Protein AF-T1A4N4-F1 (afdb_monomer_lite)

pLDDT: mean 88.76, std 11.21, range [53.0, 98.44]

Sequence (193 aa):
MYLGRSVDGDATSGAQRSTLVLGPSRSGKTSSLIVPNLLMTTRSCVVTSTKDDVVSLMARSRRDGATLLYDPSGTVPTPPGVHRIGYSPVHQARTWDGAVLATRSLLDVARRARVERGDDHWSERAGALVAPLLHAAALADESLGALATRVDARRGDDALAALTERYGAAHPSSALLSGVLATEERERSGIWS

InterPro domains:
  IPR003688 Type IV secretion system protein TraG/VirD4 [PF02534] (12-98)
  IPR027417 P-loop containing nucleoside triphosphate hydrolase [SSF52540] (16-168)

Structure (mmCIF, N/CA/C/O backbone):
data_AF-T1A4N4-F1
#
_entry.id   AF-T1A4N4-F1
#
loop_
_atom_site.group_PDB
_atom_site.id
_atom_site.type_symbol
_atom_site.label_atom_id
_atom_site.label_alt_id
_atom_site.label_comp_id
_atom_site.label_asym_id
_atom_site.label_entity_id
_atom_site.label_seq_id
_atom_site.pdbx_PDB_ins_code
_atom_site.Cartn_x
_atom_site.Cartn_y
_atom_site.Cartn_z
_atom_site.occupancy
_atom_site.B_iso_or_equiv
_atom_site.auth_seq_id
_atom_site.auth_comp_id
_atom_site.auth_asym_id
_atom_site.auth_atom_id
_atom_site.pdbx_PDB_model_num
ATOM 1 N N . MET A 1 1 ? 9.028 -13.842 -22.855 1.00 89.94 1 MET A N 1
ATOM 2 C CA . MET A 1 1 ? 10.128 -12.859 -22.701 1.00 89.94 1 MET A CA 1
ATOM 3 C C . MET A 1 1 ? 11.183 -13.142 -23.760 1.00 89.94 1 MET A C 1
ATOM 5 O O . MET A 1 1 ? 11.470 -14.312 -23.968 1.00 89.94 1 MET A O 1
ATOM 9 N N . TYR A 1 2 ? 11.717 -12.137 -24.454 1.00 93.38 2 TYR A N 1
ATOM 10 C CA . TYR A 1 2 ? 12.840 -12.304 -25.385 1.00 93.38 2 TYR A CA 1
ATOM 11 C C . TYR A 1 2 ? 14.143 -12.531 -24.610 1.00 93.38 2 TYR A C 1
ATOM 13 O O . TYR A 1 2 ? 14.407 -11.826 -23.635 1.00 93.38 2 TYR A O 1
ATOM 21 N N . LEU A 1 3 ? 14.928 -13.524 -25.026 1.00 93.69 3 LEU A N 1
ATOM 22 C CA . LEU A 1 3 ? 16.138 -13.981 -24.333 1.00 93.69 3 LEU A CA 1
ATOM 23 C C . LEU A 1 3 ? 17.426 -13.669 -25.104 1.00 93.69 3 LEU A C 1
ATOM 25 O O . LEU A 1 3 ? 18.510 -13.789 -24.540 1.00 93.69 3 LEU A O 1
ATOM 29 N N . GLY A 1 4 ? 17.317 -13.268 -26.369 1.00 92.88 4 GLY A N 1
ATOM 30 C CA . GLY A 1 4 ? 18.454 -13.057 -27.259 1.00 92.88 4 GLY A CA 1
ATOM 31 C C . GLY A 1 4 ? 18.267 -13.777 -28.589 1.00 92.88 4 GLY A C 1
ATOM 32 O O . GLY A 1 4 ? 17.213 -14.354 -28.852 1.00 92.88 4 GLY A O 1
ATOM 33 N N . ARG A 1 5 ? 19.311 -13.753 -29.416 1.00 92.69 5 ARG A N 1
ATOM 34 C CA . ARG A 1 5 ? 19.345 -14.419 -30.719 1.00 92.69 5 ARG A CA 1
ATOM 35 C C . ARG A 1 5 ? 20.275 -15.627 -30.655 1.00 92.69 5 ARG A C 1
ATOM 37 O O . ARG A 1 5 ? 21.400 -15.505 -30.173 1.00 92.69 5 ARG A O 1
ATOM 44 N N . SER A 1 6 ? 19.798 -16.776 -31.113 1.00 90.00 6 SER A N 1
ATOM 45 C CA . SER A 1 6 ? 20.575 -17.995 -31.324 1.00 90.00 6 SER A CA 1
ATOM 46 C C . SER A 1 6 ? 20.904 -18.173 -32.812 1.00 90.00 6 SER A C 1
ATOM 48 O O . SER A 1 6 ? 20.512 -17.365 -33.658 1.00 90.00 6 SER A O 1
ATOM 50 N N . VAL A 1 7 ? 21.623 -19.251 -33.133 1.00 91.62 7 VAL A N 1
ATOM 51 C CA . VAL A 1 7 ? 21.897 -19.667 -34.519 1.00 91.62 7 VAL A CA 1
ATOM 52 C C . VAL A 1 7 ? 20.620 -19.964 -35.315 1.00 91.62 7 VAL A C 1
ATOM 54 O O . VAL A 1 7 ? 20.601 -19.752 -36.523 1.00 91.62 7 VAL A O 1
ATOM 57 N N . ASP A 1 8 ? 19.543 -20.358 -34.630 1.00 91.56 8 ASP A N 1
ATOM 58 C CA . ASP A 1 8 ? 18.253 -20.723 -35.229 1.00 91.56 8 ASP A CA 1
ATOM 59 C C . ASP A 1 8 ? 17.248 -19.556 -35.251 1.00 91.56 8 ASP A C 1
ATOM 61 O O . ASP A 1 8 ? 16.105 -19.720 -35.677 1.00 91.56 8 ASP A O 1
ATOM 65 N N . GLY A 1 9 ? 17.653 -18.365 -34.791 1.00 93.44 9 GLY A N 1
ATOM 66 C CA . GLY A 1 9 ? 16.816 -17.166 -34.757 1.00 93.44 9 GLY A CA 1
ATOM 67 C C . GLY A 1 9 ? 16.575 -16.622 -33.351 1.00 93.44 9 GLY A C 1
ATOM 68 O O . GLY A 1 9 ? 17.387 -16.786 -32.446 1.00 93.44 9 GLY A O 1
ATOM 69 N N . ASP A 1 10 ? 15.476 -15.897 -33.167 1.00 94.06 10 ASP A N 1
ATOM 70 C CA . ASP A 1 10 ? 15.173 -15.240 -31.896 1.00 94.06 10 ASP A CA 1
ATOM 71 C C . ASP A 1 10 ? 14.676 -16.252 -30.849 1.00 94.06 10 ASP A C 1
ATOM 73 O O . ASP A 1 10 ? 13.740 -17.018 -31.080 1.00 94.06 10 ASP A O 1
ATOM 77 N N . ALA A 1 11 ? 15.276 -16.228 -29.659 1.00 93.31 11 ALA A N 1
ATOM 78 C CA . ALA A 1 11 ? 14.909 -17.088 -28.542 1.00 93.31 11 ALA A CA 1
ATOM 79 C C . ALA A 1 11 ? 13.952 -16.363 -27.587 1.00 93.31 11 ALA A C 1
ATOM 81 O O . ALA A 1 11 ? 14.205 -15.236 -27.149 1.00 93.31 11 ALA A O 1
ATOM 82 N N . THR A 1 12 ? 12.859 -17.027 -27.201 1.00 93.62 12 THR A N 1
ATOM 83 C CA . THR A 1 12 ? 11.908 -16.494 -26.215 1.00 93.62 12 THR A CA 1
ATOM 84 C C . THR A 1 12 ? 11.488 -17.553 -25.199 1.00 93.62 12 THR A C 1
ATOM 86 O O . THR A 1 12 ? 11.427 -18.739 -25.508 1.00 93.62 12 THR A O 1
ATOM 89 N N . SER A 1 13 ? 11.153 -17.131 -23.979 1.00 93.12 13 SER A N 1
ATOM 90 C CA . SER A 1 13 ? 10.638 -18.028 -22.936 1.00 93.12 13 SER A CA 1
ATOM 91 C C . SER A 1 13 ? 9.181 -18.461 -23.135 1.00 93.12 13 SER A C 1
ATOM 93 O O . SER A 1 13 ? 8.718 -19.343 -22.421 1.00 93.12 13 SER A O 1
ATOM 95 N N . GLY A 1 14 ? 8.447 -17.876 -24.087 1.00 89.62 14 GLY A N 1
ATOM 96 C CA . GLY A 1 14 ? 7.011 -18.119 -24.267 1.00 89.62 14 GLY A CA 1
ATOM 97 C C . GLY A 1 14 ? 6.106 -17.375 -23.271 1.00 89.62 14 GLY A C 1
ATOM 98 O O . GLY A 1 14 ? 6.570 -16.649 -22.386 1.00 89.62 14 GLY A O 1
ATOM 99 N N . ALA A 1 15 ? 4.791 -17.505 -23.464 1.00 88.06 15 ALA A N 1
ATOM 100 C CA . ALA A 1 15 ? 3.772 -16.923 -22.589 1.00 88.06 15 ALA A CA 1
ATOM 101 C C . ALA A 1 15 ? 3.592 -17.760 -21.311 1.00 88.06 15 ALA A C 1
ATOM 103 O O . ALA A 1 15 ? 3.789 -18.971 -21.333 1.00 88.06 15 ALA A O 1
ATOM 104 N N . GLN A 1 16 ? 3.208 -17.109 -20.205 1.00 90.56 16 GLN A N 1
ATOM 105 C CA . GLN A 1 16 ? 2.933 -17.759 -18.911 1.00 90.56 16 GLN A CA 1
ATOM 106 C C . GLN A 1 16 ? 4.101 -18.604 -18.360 1.00 90.56 16 GLN A C 1
ATOM 108 O O . GLN A 1 16 ? 3.894 -19.520 -17.569 1.00 90.56 16 GLN A O 1
ATOM 113 N N . ARG A 1 17 ? 5.341 -18.282 -18.752 1.00 93.38 17 ARG A N 1
ATOM 114 C CA . ARG A 1 17 ? 6.558 -18.897 -18.215 1.00 93.38 17 ARG A CA 1
ATOM 115 C C . ARG A 1 17 ? 7.420 -17.873 -17.492 1.00 93.38 17 ARG A C 1
ATOM 117 O O . ARG A 1 17 ? 7.600 -16.751 -17.965 1.00 93.38 17 ARG A O 1
ATOM 124 N N . SER A 1 18 ? 7.992 -18.298 -16.370 1.00 92.94 18 SER A N 1
ATOM 125 C CA . SER A 1 18 ? 8.970 -17.520 -15.610 1.00 92.94 18 SER A CA 1
ATOM 126 C C . SER A 1 18 ? 10.369 -17.675 -16.205 1.00 92.94 18 SER A C 1
ATOM 128 O O . SER A 1 18 ? 10.704 -18.698 -16.800 1.00 92.94 18 SER A O 1
ATOM 130 N N . THR A 1 19 ? 11.206 -16.652 -16.057 1.00 93.75 19 THR A N 1
ATOM 131 C CA . THR A 1 19 ? 12.595 -16.662 -16.532 1.00 93.75 19 THR A CA 1
ATOM 132 C C . THR A 1 19 ? 13.506 -16.163 -15.419 1.00 93.75 19 THR A C 1
ATOM 134 O O . THR A 1 19 ? 13.328 -15.050 -14.931 1.00 93.75 19 THR A O 1
ATOM 137 N N . LEU A 1 20 ? 14.482 -16.985 -15.028 1.00 94.62 20 LEU A N 1
ATOM 138 C CA . LEU A 1 20 ? 15.537 -16.620 -14.085 1.00 94.62 20 LEU A CA 1
ATOM 139 C C . LEU A 1 20 ? 16.810 -16.298 -14.868 1.00 94.62 20 LEU A C 1
ATOM 141 O O . LEU A 1 20 ? 17.299 -17.140 -15.617 1.00 94.62 20 LEU A O 1
ATOM 145 N N . VAL A 1 21 ? 17.358 -15.096 -14.676 1.00 92.38 21 VAL A N 1
ATOM 146 C CA . VAL A 1 21 ? 18.627 -14.688 -15.293 1.00 92.38 21 VAL A CA 1
ATOM 147 C C . VAL A 1 21 ? 19.656 -14.380 -14.220 1.00 92.38 21 VAL A C 1
ATOM 149 O O . VAL A 1 21 ? 19.481 -13.474 -13.405 1.00 92.38 21 VAL A O 1
ATOM 152 N N . LEU A 1 22 ? 20.750 -15.138 -14.249 1.00 93.19 22 LEU A N 1
ATOM 153 C CA . LEU A 1 22 ? 21.855 -15.034 -13.308 1.00 93.19 22 LEU A CA 1
ATOM 154 C C . LEU A 1 22 ? 23.035 -14.326 -13.970 1.00 93.19 22 LEU A C 1
ATOM 156 O O . LEU A 1 22 ? 23.420 -14.632 -15.093 1.00 93.19 22 LEU A O 1
ATOM 160 N N . GLY A 1 23 ? 23.620 -13.371 -13.259 1.00 90.38 23 GLY A N 1
ATOM 161 C CA . GLY A 1 23 ? 24.833 -12.691 -13.693 1.00 90.38 23 GLY A CA 1
ATOM 162 C C . GLY A 1 23 ? 25.332 -11.740 -12.611 1.00 90.38 23 GLY A C 1
ATOM 163 O O . GLY A 1 23 ? 24.507 -11.185 -11.875 1.00 90.38 23 GLY A O 1
ATOM 164 N N . PRO A 1 24 ? 26.648 -11.496 -12.506 1.00 91.00 24 PRO A N 1
ATOM 165 C CA . PRO A 1 24 ? 27.216 -10.631 -11.472 1.00 91.00 24 PRO A CA 1
ATOM 166 C C . PRO A 1 24 ? 26.757 -9.174 -11.625 1.00 91.00 24 PRO A C 1
ATOM 168 O O . PRO A 1 24 ? 26.092 -8.797 -12.601 1.00 91.00 24 PRO A O 1
ATOM 171 N N . SER A 1 25 ? 27.079 -8.315 -10.659 1.00 86.69 25 SER A N 1
ATOM 172 C CA . SER A 1 25 ? 26.858 -6.874 -10.817 1.00 86.69 25 SER A CA 1
ATOM 173 C C . SER A 1 25 ? 27.586 -6.362 -12.074 1.00 86.69 25 SER A C 1
ATOM 175 O O . SER A 1 25 ? 28.645 -6.860 -12.441 1.00 86.69 25 SER A O 1
ATOM 177 N N . ARG A 1 26 ? 26.977 -5.404 -12.788 1.00 84.50 26 ARG A N 1
ATOM 178 C CA . ARG A 1 26 ? 27.514 -4.804 -14.032 1.00 84.50 26 ARG A CA 1
ATOM 179 C C . ARG A 1 26 ? 27.709 -5.759 -15.231 1.00 84.50 26 ARG A C 1
ATOM 181 O O . ARG A 1 26 ? 28.239 -5.332 -16.243 1.00 84.50 26 ARG A O 1
ATOM 188 N N . SER A 1 27 ? 27.183 -6.985 -15.189 1.00 90.75 27 SER A N 1
ATOM 189 C CA . SER A 1 27 ? 27.154 -7.932 -16.333 1.00 90.75 27 SER A CA 1
ATOM 190 C C . SER A 1 27 ? 26.222 -7.544 -17.492 1.00 90.75 27 SER A C 1
ATOM 192 O O . SER A 1 27 ? 26.035 -8.321 -18.421 1.00 90.75 27 SER A O 1
ATOM 194 N N . GLY A 1 28 ? 25.579 -6.378 -17.429 1.00 89.94 28 GLY A N 1
ATOM 195 C CA . GLY A 1 28 ? 24.681 -5.918 -18.488 1.00 89.94 28 GLY A CA 1
ATOM 196 C C . GLY A 1 28 ? 23.248 -6.454 -18.434 1.00 89.94 28 GLY A C 1
ATOM 197 O O . GLY A 1 28 ? 22.482 -6.096 -19.311 1.00 89.94 28 GLY A O 1
ATOM 198 N N . LYS A 1 29 ? 22.824 -7.220 -17.411 1.00 92.25 29 LYS A N 1
ATOM 199 C CA . LYS A 1 29 ? 21.434 -7.745 -17.304 1.00 92.25 29 LYS A CA 1
ATOM 200 C C . LYS A 1 29 ? 20.346 -6.700 -17.606 1.00 92.25 29 LYS A C 1
ATOM 202 O O . LYS A 1 29 ? 19.372 -7.000 -18.293 1.00 92.25 29 LYS A O 1
ATOM 207 N N . THR A 1 30 ? 20.508 -5.472 -17.108 1.00 91.56 30 THR A N 1
ATOM 208 C CA . THR A 1 30 ? 19.556 -4.387 -17.375 1.00 91.56 30 THR A CA 1
ATOM 209 C C . THR A 1 30 ? 19.520 -4.018 -18.860 1.00 91.56 30 THR A C 1
ATOM 211 O O . THR A 1 30 ? 18.446 -3.977 -19.453 1.00 91.56 30 THR A O 1
ATOM 214 N N . SER A 1 31 ? 20.680 -3.774 -19.474 1.00 90.69 31 SER A N 1
ATOM 215 C CA . SER A 1 31 ? 20.785 -3.301 -20.858 1.00 90.69 31 SER A CA 1
ATOM 216 C C . SER A 1 31 ? 20.564 -4.397 -21.901 1.00 90.69 31 SER A C 1
ATOM 218 O O . SER A 1 31 ? 20.039 -4.101 -22.968 1.00 90.69 31 SER A O 1
ATOM 220 N N . SER A 1 32 ? 20.935 -5.647 -21.615 1.00 89.94 32 SER A N 1
ATOM 221 C CA . SER A 1 32 ? 20.827 -6.765 -22.558 1.00 89.94 32 SER A CA 1
ATOM 222 C C . SER A 1 32 ? 19.484 -7.485 -22.506 1.00 89.94 32 SER A C 1
ATOM 224 O O . SER A 1 32 ? 19.094 -8.103 -23.494 1.00 89.94 32 SER A O 1
ATOM 226 N N . LEU A 1 33 ? 18.764 -7.406 -21.382 1.00 92.81 33 LEU A N 1
ATOM 227 C CA . LEU A 1 33 ? 17.544 -8.182 -21.182 1.00 92.81 33 LEU A CA 1
ATOM 228 C C . LEU A 1 33 ? 16.346 -7.326 -20.768 1.00 92.81 33 LEU A C 1
ATOM 230 O O . LEU A 1 33 ? 15.312 -7.379 -21.432 1.00 92.81 33 LEU A O 1
ATOM 234 N N . ILE A 1 34 ? 16.461 -6.532 -19.699 1.00 93.62 34 ILE A N 1
ATOM 235 C CA . ILE A 1 34 ? 15.318 -5.776 -19.161 1.00 93.62 34 ILE A CA 1
ATOM 236 C C . ILE A 1 34 ? 14.871 -4.687 -20.139 1.00 93.62 34 ILE A C 1
ATOM 238 O O . ILE A 1 34 ? 13.722 -4.687 -20.571 1.00 93.62 34 ILE A O 1
ATOM 242 N N . VAL A 1 35 ? 15.779 -3.792 -20.533 1.00 92.62 35 VAL A N 1
ATOM 243 C CA . VAL A 1 35 ? 15.461 -2.645 -21.397 1.00 92.62 35 VAL A CA 1
ATOM 244 C C . VAL A 1 35 ? 14.933 -3.084 -22.768 1.00 92.62 35 VAL A C 1
ATOM 246 O O . VAL A 1 35 ? 13.878 -2.583 -23.151 1.00 92.62 35 VAL A O 1
ATOM 249 N N . PRO A 1 36 ? 15.544 -4.049 -23.488 1.00 92.44 36 PRO A N 1
ATOM 250 C CA . PRO A 1 36 ? 14.996 -4.514 -24.762 1.00 92.44 36 PRO A CA 1
ATOM 251 C C . PRO A 1 36 ? 13.582 -5.087 -24.626 1.00 92.44 36 PRO A C 1
ATOM 253 O O . PRO A 1 36 ? 12.699 -4.737 -25.405 1.00 92.44 36 PRO A O 1
ATOM 256 N N . ASN A 1 37 ? 13.327 -5.919 -23.607 1.00 93.81 37 ASN A N 1
ATOM 257 C CA . ASN A 1 37 ? 11.989 -6.471 -23.376 1.00 93.81 37 ASN A CA 1
ATOM 258 C C . ASN A 1 37 ? 10.966 -5.382 -23.041 1.00 93.81 37 ASN A C 1
ATOM 260 O O . ASN A 1 37 ? 9.831 -5.452 -23.513 1.00 93.81 37 ASN A O 1
ATOM 264 N N . LEU A 1 38 ? 11.364 -4.368 -22.267 1.00 92.94 38 LEU A N 1
ATOM 265 C CA . LEU A 1 38 ? 10.509 -3.218 -22.011 1.00 92.94 38 LEU A CA 1
ATOM 266 C C . LEU A 1 38 ? 10.203 -2.486 -23.311 1.00 92.94 38 LEU A C 1
ATOM 268 O O . LEU A 1 38 ? 9.033 -2.289 -23.592 1.00 92.94 38 LEU A O 1
ATOM 272 N N . LEU A 1 39 ? 11.194 -2.145 -24.134 1.00 91.19 39 LEU A N 1
ATOM 273 C CA . LEU A 1 39 ? 10.984 -1.414 -25.391 1.00 91.19 39 LEU A CA 1
ATOM 274 C C . LEU A 1 39 ? 10.099 -2.163 -26.401 1.00 91.19 39 LEU A C 1
ATOM 276 O O . LEU A 1 39 ? 9.351 -1.522 -27.136 1.00 91.19 39 LEU A O 1
ATOM 280 N N . MET A 1 40 ? 10.148 -3.497 -26.419 1.00 90.69 40 MET A N 1
ATOM 281 C CA . MET A 1 40 ? 9.355 -4.321 -27.341 1.00 90.69 40 MET A CA 1
ATOM 282 C C . MET A 1 40 ? 7.939 -4.636 -26.843 1.00 90.69 40 MET A C 1
ATOM 284 O O . MET A 1 40 ? 7.071 -4.960 -27.650 1.00 90.69 40 MET A O 1
ATOM 288 N N . THR A 1 41 ? 7.678 -4.588 -25.531 1.00 89.25 41 THR A N 1
ATOM 289 C CA . THR A 1 41 ? 6.359 -4.968 -25.001 1.00 89.25 41 THR A CA 1
ATOM 290 C C . THR A 1 41 ? 5.282 -3.944 -25.356 1.00 89.25 41 THR A C 1
ATOM 292 O O . THR A 1 41 ? 5.490 -2.743 -25.226 1.00 89.25 41 THR A O 1
ATOM 295 N N . THR A 1 42 ? 4.094 -4.410 -25.731 1.00 87.38 42 THR A N 1
ATOM 296 C CA . THR A 1 42 ? 2.887 -3.577 -25.889 1.00 87.38 42 THR A CA 1
ATOM 297 C C . THR A 1 42 ? 1.961 -3.649 -24.670 1.00 87.38 42 THR A C 1
ATOM 299 O O . THR A 1 42 ? 0.861 -3.105 -24.685 1.00 87.38 42 THR A O 1
ATOM 302 N N . ARG A 1 43 ? 2.384 -4.344 -23.607 1.00 88.50 43 ARG A N 1
ATOM 303 C CA . ARG A 1 43 ? 1.624 -4.536 -22.363 1.00 88.50 43 ARG A CA 1
ATOM 304 C C . ARG A 1 43 ? 2.217 -3.708 -21.230 1.00 88.50 43 ARG A C 1
ATOM 306 O O . ARG A 1 43 ? 3.420 -3.462 -21.212 1.00 88.50 43 ARG A O 1
ATOM 313 N N . SER A 1 44 ? 1.393 -3.357 -20.245 1.00 91.69 44 SER A N 1
ATOM 314 C CA . SER A 1 44 ? 1.861 -2.746 -18.999 1.00 91.69 44 SER A CA 1
ATOM 315 C C . SER A 1 44 ? 2.851 -3.664 -18.278 1.00 91.69 44 SER A C 1
ATOM 317 O O . SER A 1 44 ? 2.642 -4.876 -18.187 1.00 91.69 44 SER A O 1
ATOM 319 N N . CYS A 1 45 ? 3.924 -3.080 -17.747 1.00 92.88 45 CYS A N 1
ATOM 320 C CA . CYS A 1 45 ? 4.958 -3.797 -17.010 1.00 92.88 45 CYS A CA 1
ATOM 321 C C . CYS A 1 45 ? 5.215 -3.123 -15.663 1.00 92.88 45 CYS A C 1
ATOM 323 O O . CYS A 1 45 ? 5.263 -1.899 -15.578 1.00 92.88 45 CYS A O 1
ATOM 325 N N . VAL A 1 46 ? 5.439 -3.938 -14.633 1.00 94.94 46 VAL A N 1
ATOM 326 C CA . VAL A 1 46 ? 5.954 -3.494 -13.334 1.00 94.94 46 VAL A CA 1
ATOM 327 C C . VAL A 1 46 ? 7.402 -3.946 -13.241 1.00 94.94 46 VAL A C 1
ATOM 329 O O . VAL A 1 46 ? 7.704 -5.115 -13.480 1.00 94.94 46 VAL A O 1
ATOM 332 N N . VAL A 1 47 ? 8.299 -3.017 -12.916 1.00 94.69 47 VAL A N 1
ATOM 333 C CA . VAL A 1 47 ? 9.728 -3.298 -12.764 1.00 94.69 47 VAL A CA 1
ATOM 334 C C . VAL A 1 47 ? 10.168 -2.863 -11.379 1.00 94.69 47 VAL A C 1
ATOM 336 O O . VAL A 1 47 ? 10.029 -1.700 -11.016 1.00 94.69 47 VAL A O 1
ATOM 339 N N . THR A 1 48 ? 10.731 -3.797 -10.621 1.00 93.75 48 THR A N 1
ATOM 340 C CA . THR A 1 48 ? 11.394 -3.516 -9.347 1.00 93.75 48 THR A CA 1
ATOM 341 C C . THR A 1 48 ? 12.893 -3.400 -9.592 1.00 93.75 48 THR A C 1
ATOM 343 O O . THR A 1 48 ? 13.511 -4.344 -10.087 1.00 93.75 48 THR A O 1
ATOM 346 N N . SER A 1 49 ? 13.486 -2.261 -9.249 1.00 91.75 49 SER A N 1
ATOM 347 C CA . SER A 1 49 ? 14.926 -2.027 -9.361 1.00 91.75 49 SER A CA 1
ATOM 348 C C . SER A 1 49 ? 15.432 -1.336 -8.102 1.00 91.75 49 SER A C 1
ATOM 350 O O . SER A 1 49 ? 14.739 -0.500 -7.533 1.00 91.75 49 SER A O 1
ATOM 352 N N . THR A 1 50 ? 16.651 -1.668 -7.683 1.00 87.12 50 THR A N 1
ATOM 353 C CA . THR A 1 50 ? 17.375 -0.948 -6.621 1.00 87.12 50 THR A CA 1
ATOM 354 C C . THR A 1 50 ? 18.188 0.232 -7.163 1.00 87.12 50 THR A C 1
ATOM 356 O O . THR A 1 50 ? 18.927 0.869 -6.418 1.00 87.12 50 THR A O 1
ATOM 359 N N . LYS A 1 51 ? 18.093 0.499 -8.471 1.00 88.50 51 LYS A N 1
ATOM 360 C CA . LYS A 1 51 ? 18.771 1.585 -9.187 1.00 88.50 51 LYS A CA 1
ATOM 361 C C . LYS A 1 51 ? 17.775 2.361 -10.040 1.00 88.50 51 LYS A C 1
ATOM 363 O O . LYS A 1 51 ? 16.740 1.832 -10.442 1.00 88.50 51 LYS A O 1
ATOM 368 N N . ASP A 1 52 ? 18.142 3.587 -10.378 1.00 91.81 52 ASP A N 1
ATOM 369 C CA . ASP A 1 52 ? 17.374 4.509 -11.217 1.00 91.81 52 ASP A CA 1
ATOM 370 C C . ASP A 1 52 ? 17.598 4.315 -12.732 1.00 91.81 52 ASP A C 1
ATOM 372 O O . ASP A 1 52 ? 16.989 5.007 -13.553 1.00 91.81 52 ASP A O 1
ATOM 376 N N . ASP A 1 53 ? 18.450 3.366 -13.125 1.00 91.31 53 ASP A N 1
ATOM 377 C CA . ASP A 1 53 ? 18.878 3.138 -14.506 1.00 91.31 53 ASP A CA 1
ATOM 378 C C . ASP A 1 53 ? 17.708 2.803 -15.441 1.00 91.31 53 ASP A C 1
ATOM 380 O O . ASP A 1 53 ? 17.584 3.398 -16.515 1.00 91.31 53 ASP A O 1
ATOM 384 N N . VAL A 1 54 ? 16.815 1.900 -15.026 1.00 94.12 54 VAL A N 1
ATOM 385 C CA . VAL A 1 54 ? 15.649 1.505 -15.829 1.00 94.12 54 VAL A CA 1
ATOM 386 C C . VAL A 1 54 ? 14.703 2.682 -16.049 1.00 94.12 54 VAL A C 1
ATOM 388 O O . VAL A 1 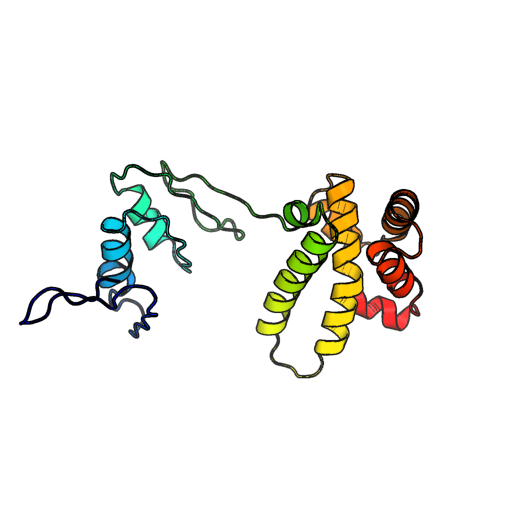54 ? 14.372 2.976 -17.196 1.00 94.12 54 VAL A O 1
ATOM 391 N N . VAL A 1 55 ? 14.275 3.371 -14.985 1.00 94.19 55 VAL A N 1
ATOM 392 C CA . VAL A 1 55 ? 13.320 4.487 -15.115 1.00 94.19 55 VAL A CA 1
ATOM 393 C C . VAL A 1 55 ? 13.924 5.634 -15.924 1.00 94.19 55 VAL A C 1
ATOM 395 O O . VAL A 1 55 ? 13.248 6.196 -16.780 1.00 94.19 55 VAL A O 1
ATOM 398 N N . SER A 1 56 ? 15.219 5.911 -15.748 1.00 92.69 56 SER A N 1
ATOM 399 C CA . SER A 1 56 ? 15.939 6.931 -16.514 1.00 92.69 56 SER A CA 1
ATOM 400 C C . SER A 1 56 ? 16.026 6.596 -18.004 1.00 92.69 56 SER A C 1
ATOM 402 O O . SER A 1 56 ? 15.882 7.480 -18.849 1.00 92.69 56 SER A O 1
ATOM 404 N N . LEU A 1 57 ? 16.267 5.328 -18.351 1.00 92.12 57 LEU A N 1
ATOM 405 C CA . LEU A 1 57 ? 16.290 4.873 -19.744 1.00 92.12 57 LEU A CA 1
ATOM 406 C C . LEU A 1 57 ? 14.894 4.904 -20.367 1.00 92.12 57 LEU A C 1
ATOM 408 O O . LEU A 1 57 ? 14.740 5.398 -21.484 1.00 92.12 57 LEU A O 1
ATOM 412 N N . MET A 1 58 ? 13.880 4.432 -19.640 1.00 92.00 58 MET A N 1
ATOM 413 C CA . MET A 1 58 ? 12.502 4.412 -20.130 1.00 92.00 58 MET A CA 1
ATOM 414 C C . MET A 1 58 ? 11.924 5.821 -20.292 1.00 92.00 58 MET A C 1
ATOM 416 O O . MET A 1 58 ? 11.248 6.069 -21.285 1.00 92.00 58 MET A O 1
ATOM 420 N N . ALA A 1 59 ? 12.267 6.771 -19.418 1.00 91.88 59 ALA A N 1
ATOM 421 C CA . ALA A 1 59 ? 11.862 8.173 -19.549 1.00 91.88 59 ALA A CA 1
ATOM 422 C C . ALA A 1 59 ? 12.359 8.834 -20.846 1.00 91.88 59 ALA A C 1
ATOM 424 O O . ALA A 1 59 ? 11.697 9.702 -21.404 1.00 91.88 59 ALA A O 1
ATOM 425 N N . ARG A 1 60 ? 13.530 8.416 -21.348 1.00 89.38 60 ARG A N 1
ATOM 426 C CA . ARG A 1 60 ? 14.089 8.909 -22.619 1.00 89.38 60 ARG A CA 1
ATOM 427 C C . ARG A 1 60 ? 13.548 8.170 -23.842 1.00 89.38 60 ARG A C 1
ATOM 429 O O . ARG A 1 60 ? 13.775 8.612 -24.968 1.00 89.38 60 ARG A O 1
ATOM 436 N N . SER A 1 61 ? 12.884 7.033 -23.647 1.00 86.50 61 SER A N 1
ATOM 437 C CA . SER A 1 61 ? 12.324 6.263 -24.752 1.00 86.50 61 SER A CA 1
ATOM 438 C C . SER A 1 61 ? 11.062 6.950 -25.277 1.00 86.50 61 SER A C 1
ATOM 440 O O . SER A 1 61 ? 10.162 7.284 -24.512 1.00 86.50 61 SER A O 1
ATOM 442 N N . ARG A 1 62 ? 10.987 7.182 -26.592 1.00 78.25 62 ARG A N 1
ATOM 443 C CA . ARG A 1 62 ? 9.772 7.709 -27.227 1.00 78.25 62 ARG A CA 1
ATOM 444 C C . ARG A 1 62 ? 8.752 6.581 -27.316 1.00 78.25 62 ARG A C 1
ATOM 446 O O . ARG A 1 62 ? 8.893 5.706 -28.168 1.00 78.25 62 ARG A O 1
ATOM 453 N N . ARG A 1 63 ? 7.783 6.561 -26.403 1.00 80.19 63 ARG A N 1
ATOM 454 C CA . ARG A 1 63 ? 6.742 5.532 -26.348 1.00 80.19 63 ARG A CA 1
ATOM 455 C C . ARG A 1 63 ? 5.389 6.152 -26.066 1.00 80.19 63 ARG A C 1
ATOM 457 O O . ARG A 1 63 ? 5.286 7.071 -25.259 1.00 80.19 63 ARG A O 1
ATOM 464 N N . ASP A 1 64 ? 4.367 5.568 -26.672 1.00 79.69 64 ASP A N 1
ATOM 465 C CA . ASP A 1 64 ? 2.977 5.902 -26.398 1.00 79.69 64 ASP A CA 1
ATOM 466 C C . ASP A 1 64 ? 2.560 5.206 -25.095 1.00 79.69 64 ASP A C 1
ATOM 468 O O . ASP A 1 64 ? 2.105 4.063 -25.087 1.00 79.69 64 ASP A O 1
ATOM 472 N N . GLY A 1 65 ? 2.817 5.854 -23.957 1.00 82.69 65 GLY A N 1
ATOM 473 C CA . GLY A 1 65 ? 2.444 5.331 -22.644 1.00 82.69 65 GLY A CA 1
ATOM 474 C C . GLY A 1 65 ? 2.998 6.144 -21.476 1.00 82.69 65 GLY A C 1
ATOM 475 O O . GLY A 1 65 ? 4.035 6.794 -21.580 1.00 82.69 65 GLY A O 1
ATOM 476 N N . ALA A 1 66 ? 2.306 6.085 -20.337 1.00 89.00 66 ALA A N 1
ATOM 477 C CA . ALA A 1 66 ? 2.762 6.725 -19.109 1.00 89.00 66 ALA A CA 1
ATOM 478 C C . ALA A 1 66 ? 3.863 5.893 -18.434 1.00 89.00 66 ALA A C 1
ATOM 480 O O . ALA A 1 66 ? 3.717 4.684 -18.243 1.00 89.00 66 ALA A O 1
ATOM 481 N N . THR A 1 67 ? 4.942 6.554 -18.014 1.00 93.44 67 THR A N 1
ATOM 482 C CA . THR A 1 67 ? 5.935 5.959 -17.112 1.00 93.44 67 THR A CA 1
ATOM 483 C C . THR A 1 67 ? 5.636 6.423 -15.693 1.00 93.44 67 THR A C 1
ATOM 485 O O . THR A 1 67 ? 5.601 7.625 -15.432 1.00 93.44 67 THR A O 1
ATOM 488 N N . LEU A 1 68 ? 5.410 5.474 -14.782 1.00 95.56 68 LEU A N 1
ATOM 489 C CA . LEU A 1 68 ? 5.121 5.749 -13.375 1.00 95.56 68 LEU A CA 1
ATOM 490 C C . LEU A 1 68 ? 6.326 5.383 -12.503 1.00 95.56 68 LEU A C 1
ATOM 492 O O . LEU A 1 68 ? 6.949 4.342 -12.714 1.00 95.56 68 LEU A O 1
ATOM 496 N N . LEU A 1 69 ? 6.631 6.215 -11.509 1.00 96.38 69 LEU A N 1
ATOM 497 C CA . LEU A 1 69 ? 7.681 5.972 -10.520 1.00 96.38 69 LEU A CA 1
ATOM 498 C C . LEU A 1 69 ? 7.065 5.841 -9.130 1.00 96.38 69 LEU A C 1
ATOM 500 O O . LEU A 1 69 ? 6.587 6.823 -8.566 1.00 96.38 69 LEU A O 1
ATOM 504 N N . TYR A 1 70 ? 7.121 4.635 -8.570 1.00 96.12 70 TYR A N 1
ATOM 505 C CA . TYR A 1 70 ? 6.889 4.402 -7.150 1.00 96.12 70 TYR A CA 1
ATOM 506 C C . TYR A 1 70 ? 8.239 4.249 -6.448 1.00 96.12 70 TYR A C 1
ATOM 508 O O . TYR A 1 70 ? 8.950 3.272 -6.673 1.00 96.12 70 TYR A O 1
ATOM 516 N N . ASP A 1 71 ? 8.588 5.226 -5.617 1.00 94.88 71 ASP A N 1
ATOM 517 C CA . ASP A 1 71 ? 9.780 5.198 -4.773 1.00 94.88 71 ASP A CA 1
ATOM 518 C C . ASP A 1 71 ? 9.412 5.742 -3.382 1.00 94.88 71 ASP A C 1
ATOM 520 O O . ASP A 1 71 ? 9.394 6.964 -3.192 1.00 94.88 71 ASP A O 1
ATOM 524 N N . PRO A 1 72 ? 9.084 4.858 -2.417 1.00 89.94 72 PRO A N 1
ATOM 525 C CA . PRO A 1 72 ? 8.718 5.270 -1.066 1.00 89.94 72 PRO A CA 1
ATOM 526 C C . PRO A 1 72 ? 9.904 5.840 -0.276 1.00 89.94 72 PRO A C 1
ATOM 528 O O . PRO A 1 72 ? 9.679 6.497 0.734 1.00 89.94 72 PRO A O 1
ATOM 531 N N . SER A 1 73 ? 11.149 5.618 -0.721 1.00 89.94 73 SER A N 1
ATOM 532 C CA . SER A 1 73 ? 12.337 6.171 -0.060 1.00 89.94 73 SER A CA 1
ATOM 533 C C . SER A 1 73 ? 12.586 7.641 -0.409 1.00 89.94 73 SER A C 1
ATOM 535 O O . SER A 1 73 ? 13.319 8.324 0.300 1.00 89.94 73 SER A O 1
ATOM 537 N N . GLY A 1 74 ? 12.000 8.128 -1.508 1.00 91.12 74 GLY A N 1
ATOM 538 C CA . GLY A 1 74 ? 12.225 9.484 -2.009 1.00 91.12 74 GLY A CA 1
ATOM 539 C C . GLY A 1 74 ? 13.653 9.745 -2.503 1.00 91.12 74 GLY A C 1
ATOM 540 O O . GLY A 1 74 ? 14.017 10.902 -2.698 1.00 91.12 74 GLY A O 1
ATOM 541 N N . THR A 1 75 ? 14.467 8.703 -2.699 1.00 93.19 75 THR A N 1
ATOM 542 C CA . THR A 1 75 ? 15.890 8.822 -3.057 1.00 93.19 75 THR A CA 1
ATOM 543 C C . THR A 1 75 ? 16.137 8.922 -4.560 1.00 93.19 75 THR A C 1
ATOM 545 O O . THR A 1 75 ? 17.183 9.420 -4.972 1.00 93.19 75 THR A O 1
ATOM 548 N N . VAL A 1 76 ? 15.195 8.478 -5.395 1.00 94.31 76 VAL A N 1
ATOM 549 C CA . VAL A 1 76 ? 15.323 8.513 -6.857 1.00 94.31 76 VAL A CA 1
ATOM 550 C C . VAL A 1 76 ? 14.733 9.820 -7.383 1.00 94.31 76 VAL A C 1
ATOM 552 O O . VAL A 1 76 ? 13.537 10.027 -7.200 1.00 94.31 76 VAL A O 1
ATOM 555 N N . PRO A 1 77 ? 15.480 10.702 -8.071 1.00 93.44 77 PRO A N 1
ATOM 556 C CA . PRO A 1 77 ? 14.899 11.875 -8.725 1.00 93.44 77 PRO A CA 1
ATOM 557 C C . PRO A 1 77 ? 13.889 11.464 -9.801 1.00 93.44 77 PRO A C 1
ATOM 559 O O . PRO A 1 77 ? 14.130 10.523 -10.552 1.00 93.44 77 PRO A O 1
ATOM 562 N N . THR A 1 78 ? 12.759 12.167 -9.909 1.00 95.19 78 THR A N 1
ATOM 563 C CA . THR A 1 78 ? 11.755 11.872 -10.948 1.00 95.19 78 THR A CA 1
ATOM 564 C C . THR A 1 78 ? 12.240 12.401 -12.306 1.00 95.19 78 THR A C 1
ATOM 566 O O . THR A 1 78 ? 12.381 13.619 -12.440 1.00 95.19 78 THR A O 1
ATOM 569 N N . PRO A 1 79 ? 12.479 11.552 -13.326 1.00 94.62 79 PRO A N 1
ATOM 570 C CA . PRO A 1 79 ? 12.899 12.036 -14.640 1.00 94.62 79 PRO A CA 1
ATOM 571 C C . PRO A 1 79 ? 11.790 12.837 -15.354 1.00 94.62 79 PRO A C 1
ATOM 573 O O . PRO A 1 79 ? 10.606 12.622 -15.078 1.00 94.62 79 PRO A O 1
ATOM 576 N N . PRO A 1 80 ? 12.128 13.720 -16.314 1.00 92.50 80 PRO A N 1
ATOM 577 C CA . PRO A 1 80 ? 11.130 14.424 -17.121 1.00 92.50 80 PRO A CA 1
ATOM 578 C C . PRO A 1 80 ? 10.162 13.459 -17.819 1.00 92.50 80 PRO A C 1
ATOM 580 O O . PRO A 1 80 ? 10.583 12.435 -18.354 1.00 92.50 80 PRO A O 1
ATOM 583 N N . GLY A 1 81 ? 8.867 13.784 -17.812 1.00 91.31 81 GLY A N 1
ATOM 584 C CA . GLY A 1 81 ? 7.819 12.947 -18.414 1.00 91.31 81 GLY A CA 1
ATOM 585 C C . GLY A 1 81 ? 7.417 11.713 -17.593 1.00 91.31 81 GLY A C 1
ATOM 586 O O . GLY A 1 81 ? 6.515 10.986 -18.003 1.00 91.31 81 GLY A O 1
ATOM 587 N N . VAL A 1 82 ? 8.039 11.477 -16.432 1.00 95.19 82 VAL A N 1
ATOM 588 C CA . VAL A 1 82 ? 7.663 10.404 -15.501 1.00 95.19 82 VAL A CA 1
ATOM 589 C C . VAL A 1 82 ? 6.724 10.947 -14.428 1.00 95.19 82 VAL A C 1
ATOM 591 O O . VAL A 1 82 ? 6.972 12.000 -13.841 1.00 95.19 82 VAL A O 1
ATOM 594 N N . HIS A 1 83 ? 5.659 10.208 -14.123 1.00 95.06 83 HIS A N 1
ATOM 595 C CA . HIS A 1 83 ? 4.734 10.556 -13.047 1.00 95.06 83 HIS A CA 1
ATOM 596 C C . HIS A 1 83 ? 5.082 9.796 -11.773 1.00 95.06 83 HIS A C 1
ATOM 598 O O . HIS A 1 83 ? 5.018 8.567 -11.724 1.00 95.06 83 HIS A O 1
ATOM 604 N N . ARG A 1 84 ? 5.437 10.526 -10.714 1.00 95.94 84 ARG A N 1
ATOM 605 C CA . ARG A 1 84 ? 5.597 9.920 -9.394 1.00 95.94 84 ARG A CA 1
ATOM 606 C C . ARG A 1 84 ? 4.232 9.523 -8.843 1.00 95.94 84 ARG A C 1
ATOM 608 O O . ARG A 1 84 ? 3.296 10.317 -8.873 1.00 95.94 84 ARG A O 1
ATOM 615 N N . ILE A 1 85 ? 4.152 8.314 -8.309 1.00 96.00 85 ILE A N 1
ATOM 616 C CA . ILE A 1 85 ? 2.968 7.781 -7.642 1.00 96.00 85 ILE A CA 1
ATOM 617 C C . ILE A 1 85 ? 3.312 7.359 -6.215 1.00 96.00 85 ILE A C 1
ATOM 619 O O . ILE A 1 85 ? 4.461 7.046 -5.899 1.00 96.00 85 ILE A O 1
ATOM 623 N N . GLY A 1 86 ? 2.299 7.354 -5.355 1.00 92.62 86 GLY A N 1
ATOM 624 C CA . GLY A 1 86 ? 2.384 6.870 -3.982 1.00 92.62 86 GLY A CA 1
ATOM 625 C C . GLY A 1 86 ? 1.463 5.677 -3.757 1.00 92.62 86 GLY A C 1
ATOM 626 O O . GLY A 1 86 ? 0.561 5.404 -4.548 1.00 92.62 86 GLY A O 1
ATOM 627 N N . TYR A 1 87 ? 1.679 4.989 -2.643 1.00 90.94 87 TYR A N 1
ATOM 628 C CA . TYR A 1 87 ? 0.819 3.916 -2.167 1.00 90.94 87 TYR A CA 1
ATOM 629 C C . TYR A 1 87 ? 0.482 4.172 -0.701 1.00 90.94 87 TYR A C 1
ATOM 631 O O . TYR A 1 87 ? 1.372 4.484 0.088 1.00 90.94 87 TYR A O 1
ATOM 639 N N . SER A 1 88 ? -0.794 4.026 -0.348 1.00 93.00 88 SER A N 1
ATOM 640 C CA . SER A 1 88 ? -1.259 4.033 1.036 1.00 93.00 88 SER A CA 1
ATOM 641 C C . SER A 1 88 ? -2.187 2.835 1.251 1.00 93.00 88 SER A C 1
ATOM 643 O O . SER A 1 88 ? -3.183 2.722 0.528 1.00 93.00 88 SER A O 1
ATOM 645 N N . PRO A 1 89 ? -1.910 1.958 2.236 1.00 94.00 89 PRO A N 1
ATOM 646 C CA . PRO A 1 89 ? -2.780 0.829 2.558 1.00 94.00 89 PRO A CA 1
ATOM 647 C C . PRO A 1 89 ? -4.155 1.283 3.073 1.00 94.00 89 PRO A C 1
ATOM 649 O O . PRO A 1 89 ? -5.123 0.537 2.952 1.00 94.00 89 PRO A O 1
ATOM 652 N N . VAL A 1 90 ? -4.275 2.530 3.551 1.00 96.38 90 VAL A N 1
ATOM 653 C CA . VAL A 1 90 ? -5.552 3.132 3.971 1.00 96.38 90 VAL A CA 1
ATOM 654 C C . VAL A 1 90 ? -6.575 3.103 2.830 1.00 96.38 90 VAL A C 1
ATOM 656 O O . VAL A 1 90 ? -7.742 2.802 3.053 1.00 96.38 90 VAL A O 1
ATOM 659 N N . HIS A 1 91 ? -6.149 3.325 1.581 1.00 94.12 91 HIS A N 1
ATOM 660 C CA . HIS A 1 91 ? -7.069 3.311 0.439 1.00 94.12 91 HIS A CA 1
ATOM 661 C C . HIS A 1 91 ? -7.705 1.933 0.199 1.00 94.12 91 HIS A C 1
ATOM 663 O O . HIS A 1 91 ? -8.862 1.860 -0.208 1.00 94.12 91 HIS A O 1
ATOM 669 N N . GLN A 1 92 ? -6.974 0.844 0.461 1.00 94.69 92 GLN A N 1
ATOM 670 C CA . GLN A 1 92 ? -7.510 -0.519 0.344 1.00 94.69 92 GLN A CA 1
ATOM 671 C C . GLN A 1 92 ? -8.449 -0.857 1.507 1.00 94.69 92 GLN A C 1
ATOM 673 O O . GLN A 1 92 ? -9.382 -1.639 1.347 1.00 94.69 92 GLN A O 1
ATOM 678 N N . ALA A 1 93 ? -8.254 -0.220 2.659 1.00 97.75 93 ALA A N 1
ATOM 679 C CA . ALA A 1 93 ? -8.982 -0.492 3.887 1.00 97.75 93 ALA A CA 1
ATOM 680 C C . ALA A 1 93 ? -10.359 0.182 3.989 1.00 97.75 93 ALA A C 1
ATOM 682 O O . ALA A 1 93 ? -10.957 0.175 5.060 1.00 97.75 93 ALA A O 1
ATOM 683 N N . ARG A 1 94 ? -10.922 0.715 2.893 1.00 97.12 94 ARG A N 1
ATOM 684 C CA . ARG A 1 94 ? -12.312 1.223 2.884 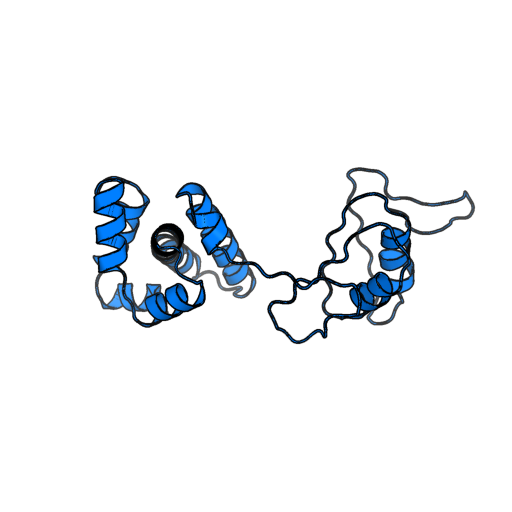1.00 97.12 94 ARG A CA 1
ATOM 685 C C . ARG A 1 94 ? -13.358 0.130 3.129 1.00 97.12 94 ARG A C 1
ATOM 687 O O . ARG A 1 94 ? -14.485 0.430 3.509 1.00 97.12 94 ARG A O 1
ATOM 694 N N . THR A 1 95 ? -12.983 -1.132 2.938 1.00 97.69 95 THR A N 1
ATOM 695 C CA . THR A 1 95 ? -13.769 -2.305 3.337 1.00 97.69 95 THR A CA 1
ATOM 696 C C . THR A 1 95 ? -13.011 -3.084 4.404 1.00 97.69 95 THR A C 1
ATOM 698 O O . THR A 1 95 ? -11.781 -3.021 4.458 1.00 97.69 95 THR A O 1
ATOM 701 N N . TRP A 1 96 ? -13.733 -3.838 5.234 1.00 97.75 96 TRP A N 1
ATOM 702 C CA . TRP A 1 96 ? -13.104 -4.681 6.249 1.00 97.75 96 TRP A CA 1
ATOM 703 C C . TRP A 1 96 ? -12.161 -5.725 5.628 1.00 97.75 96 TRP A C 1
ATOM 705 O O . TRP A 1 96 ? -11.002 -5.817 6.029 1.00 97.75 96 TRP A O 1
ATOM 715 N N . ASP A 1 97 ? -12.601 -6.435 4.585 1.00 97.69 97 ASP A N 1
ATOM 716 C CA . ASP A 1 97 ? -11.761 -7.416 3.883 1.00 97.69 97 ASP A CA 1
ATOM 717 C C . ASP A 1 97 ? -10.518 -6.770 3.264 1.00 97.69 97 ASP A C 1
ATOM 719 O O . ASP A 1 97 ? -9.414 -7.313 3.348 1.00 97.69 97 ASP A O 1
ATOM 723 N N . GLY A 1 98 ? -10.669 -5.572 2.693 1.00 97.75 98 GLY A N 1
ATOM 724 C CA . GLY A 1 98 ? -9.550 -4.794 2.179 1.00 97.75 98 GLY A CA 1
ATOM 725 C C . GLY A 1 98 ? -8.549 -4.399 3.268 1.00 97.75 98 GLY A C 1
ATOM 726 O O . GL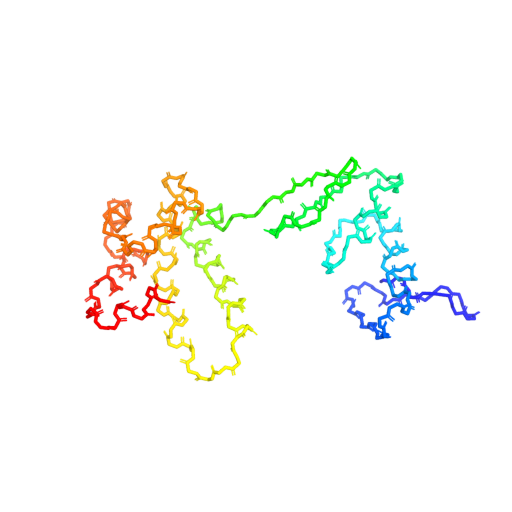Y A 1 98 ? -7.343 -4.461 3.036 1.00 97.75 98 GLY A O 1
ATOM 727 N N . ALA A 1 99 ? -9.019 -4.082 4.479 1.00 97.56 99 ALA A N 1
ATOM 728 C CA . ALA A 1 99 ? -8.155 -3.798 5.623 1.00 97.56 99 ALA A CA 1
ATOM 729 C C . ALA A 1 99 ? -7.381 -5.047 6.071 1.00 97.56 99 ALA A C 1
ATOM 731 O O . ALA A 1 99 ? -6.170 -4.984 6.283 1.00 97.56 99 ALA A O 1
ATOM 732 N N . VAL A 1 100 ? -8.048 -6.203 6.136 1.00 96.38 100 VAL A N 1
ATOM 733 C CA . VAL A 1 100 ? -7.408 -7.489 6.454 1.00 96.38 100 VAL A CA 1
ATOM 734 C C . VAL A 1 100 ? -6.339 -7.846 5.415 1.00 96.38 100 VAL A C 1
ATOM 736 O O . VAL A 1 100 ? -5.233 -8.250 5.782 1.00 96.38 100 VAL A O 1
ATOM 739 N N . LEU A 1 101 ? -6.625 -7.677 4.120 1.00 95.62 101 LEU A N 1
ATOM 740 C CA . LEU A 1 101 ? -5.672 -7.944 3.035 1.00 95.62 101 LEU A CA 1
ATOM 741 C C . LEU A 1 101 ? -4.472 -6.986 3.054 1.00 95.62 101 LEU A C 1
ATOM 743 O O . LEU A 1 101 ? -3.327 -7.429 2.896 1.00 95.62 101 LEU A O 1
ATOM 747 N N . ALA A 1 102 ? -4.713 -5.696 3.292 1.00 95.00 102 ALA A N 1
ATOM 748 C CA . ALA A 1 102 ? -3.658 -4.697 3.410 1.00 95.00 102 ALA A CA 1
ATOM 749 C C . ALA A 1 102 ? -2.741 -5.001 4.606 1.00 95.00 102 ALA A C 1
ATOM 751 O O . ALA A 1 102 ? -1.520 -5.061 4.445 1.00 95.00 102 ALA A O 1
ATOM 752 N N . THR A 1 103 ? -3.312 -5.296 5.778 1.00 94.75 103 THR A N 1
ATOM 753 C CA . THR A 1 103 ? -2.550 -5.663 6.981 1.00 94.75 103 THR A CA 1
ATOM 754 C C . THR A 1 103 ? -1.751 -6.947 6.784 1.00 94.75 103 THR A C 1
ATOM 756 O O . THR A 1 103 ? -0.569 -6.987 7.122 1.00 94.75 103 THR A O 1
ATOM 759 N N . ARG A 1 104 ? -2.333 -7.987 6.169 1.00 91.75 104 ARG A N 1
ATOM 760 C CA . ARG A 1 104 ? -1.595 -9.218 5.833 1.00 91.75 104 ARG A CA 1
ATOM 761 C C . ARG A 1 104 ? -0.381 -8.929 4.957 1.00 91.75 104 ARG A C 1
ATOM 763 O O . ARG A 1 104 ? 0.690 -9.454 5.239 1.00 91.75 104 ARG A O 1
ATOM 770 N N . SER A 1 105 ? -0.538 -8.080 3.942 1.00 90.00 105 SER A N 1
ATOM 771 C CA . SER A 1 105 ? 0.559 -7.693 3.047 1.00 90.00 105 SER A CA 1
ATOM 772 C C . SER A 1 105 ? 1.675 -6.953 3.792 1.00 90.00 105 SER A C 1
ATOM 774 O O . SER A 1 105 ? 2.849 -7.237 3.566 1.00 90.00 105 SER A O 1
ATOM 776 N N . LEU A 1 106 ? 1.326 -6.051 4.718 1.00 87.94 106 LEU A N 1
ATOM 777 C CA . LEU A 1 106 ? 2.298 -5.325 5.547 1.00 87.94 106 LEU A CA 1
ATOM 778 C C . LEU A 1 106 ? 3.077 -6.268 6.478 1.00 87.94 106 LEU A C 1
ATOM 780 O O . LEU A 1 106 ? 4.307 -6.225 6.520 1.00 87.94 106 LEU A O 1
ATOM 784 N N . LEU A 1 107 ? 2.374 -7.160 7.180 1.00 86.06 107 LEU A N 1
ATOM 785 C CA . LEU A 1 107 ? 2.993 -8.117 8.102 1.00 86.06 107 LEU A CA 1
ATOM 786 C C . LEU A 1 107 ? 3.866 -9.143 7.380 1.00 86.06 107 LEU A C 1
ATOM 788 O O . LEU A 1 107 ? 4.895 -9.564 7.897 1.00 86.06 107 LEU A O 1
ATOM 792 N N . ASP A 1 108 ? 3.485 -9.541 6.169 1.00 84.19 108 ASP A N 1
ATOM 793 C CA . ASP A 1 108 ? 4.255 -10.492 5.374 1.00 84.19 108 ASP A CA 1
ATOM 794 C C . ASP A 1 108 ? 5.601 -9.923 4.903 1.00 84.19 108 ASP A C 1
ATOM 796 O O . ASP A 1 108 ? 6.587 -10.652 4.777 1.00 84.19 108 ASP A O 1
ATOM 800 N N . VAL A 1 109 ? 5.677 -8.608 4.679 1.00 77.06 109 VAL A N 1
ATOM 801 C CA . VAL A 1 109 ? 6.951 -7.913 4.441 1.00 77.06 109 VAL A CA 1
ATOM 802 C C . VAL A 1 109 ? 7.790 -7.879 5.721 1.00 77.06 109 VAL A C 1
ATOM 804 O O . VAL A 1 109 ? 8.980 -8.188 5.664 1.00 77.06 109 VAL A O 1
ATOM 807 N N . ALA A 1 110 ? 7.177 -7.576 6.870 1.00 74.12 110 ALA A N 1
ATOM 808 C CA . ALA A 1 110 ? 7.866 -7.538 8.161 1.00 74.12 110 ALA A CA 1
ATOM 809 C C . ALA A 1 110 ? 8.463 -8.905 8.547 1.00 74.12 110 ALA A C 1
ATOM 811 O O . ALA A 1 110 ? 9.633 -8.976 8.920 1.00 74.12 110 ALA A O 1
ATOM 812 N N . ARG A 1 111 ? 7.708 -9.998 8.362 1.00 72.31 111 ARG A N 1
ATOM 813 C CA . ARG A 1 111 ? 8.184 -11.370 8.612 1.00 72.31 111 ARG A CA 1
ATOM 814 C C . ARG A 1 111 ? 9.383 -11.741 7.749 1.00 72.31 111 ARG A C 1
ATOM 816 O O . ARG A 1 111 ? 10.344 -12.303 8.247 1.00 72.31 111 ARG A O 1
ATOM 823 N N . ARG A 1 112 ? 9.385 -11.403 6.455 1.00 68.50 112 ARG A N 1
ATOM 824 C CA . ARG A 1 112 ? 10.538 -11.712 5.584 1.00 68.50 112 ARG A CA 1
ATOM 825 C C . ARG A 1 112 ? 11.823 -10.997 6.004 1.00 68.50 112 ARG A C 1
ATOM 827 O O . ARG A 1 112 ? 12.903 -11.466 5.657 1.00 68.50 112 ARG A O 1
ATOM 834 N N . ALA A 1 113 ? 11.717 -9.883 6.727 1.00 62.97 113 ALA A N 1
ATOM 835 C CA . ALA A 1 113 ? 12.869 -9.169 7.263 1.00 62.97 113 ALA A CA 1
ATOM 836 C C . ALA A 1 113 ? 13.427 -9.795 8.560 1.00 62.97 113 ALA A C 1
ATOM 838 O O . ALA A 1 113 ? 14.573 -9.512 8.905 1.00 62.97 113 ALA A O 1
ATOM 839 N N . ARG A 1 114 ? 12.661 -10.645 9.265 1.00 61.72 114 ARG A N 1
ATOM 840 C CA . ARG A 1 114 ? 13.040 -11.257 10.551 1.00 61.72 114 ARG A CA 1
ATOM 841 C C . ARG A 1 114 ? 12.987 -12.787 10.453 1.00 61.72 114 ARG A C 1
ATOM 843 O O . ARG A 1 114 ? 11.932 -13.387 10.325 1.00 61.72 114 ARG A O 1
ATOM 850 N N . VAL A 1 115 ? 14.147 -13.442 10.473 1.00 55.22 115 VAL A N 1
ATOM 851 C CA . VAL A 1 115 ? 14.292 -14.894 10.206 1.00 55.22 115 VAL A CA 1
ATOM 852 C C . VAL A 1 115 ? 13.989 -15.772 11.446 1.00 55.22 115 VAL A C 1
ATOM 854 O O . VAL A 1 115 ? 14.137 -16.993 11.398 1.00 55.22 115 VAL A O 1
ATOM 857 N N . GLU A 1 116 ? 13.550 -15.203 12.573 1.00 55.50 116 GLU A N 1
ATOM 858 C CA . GLU A 1 116 ? 13.449 -15.929 13.849 1.00 55.50 116 GLU A CA 1
ATOM 859 C C . GLU A 1 116 ? 12.049 -16.503 14.146 1.00 55.50 116 GLU A C 1
ATOM 861 O O . GLU A 1 116 ? 11.016 -15.865 13.978 1.00 55.50 116 GLU A O 1
ATOM 866 N N . ARG A 1 117 ? 12.025 -17.752 14.637 1.00 53.00 117 ARG A N 1
ATOM 867 C CA . ARG A 1 117 ? 10.839 -18.615 14.833 1.00 53.00 117 ARG A CA 1
ATOM 868 C C . ARG A 1 117 ? 9.920 -18.237 16.018 1.00 53.00 117 ARG A C 1
ATOM 870 O O . ARG A 1 117 ? 9.121 -19.064 16.443 1.00 53.00 117 ARG A O 1
ATOM 877 N N . GLY A 1 118 ? 10.029 -17.023 16.560 1.00 54.91 118 GLY A N 1
ATOM 878 C CA . GLY A 1 118 ? 9.202 -16.525 17.674 1.00 54.91 118 GLY A CA 1
ATOM 879 C C . GLY A 1 118 ? 8.129 -15.498 17.279 1.00 54.91 118 GLY A C 1
ATOM 880 O O . GLY A 1 118 ? 7.314 -15.117 18.117 1.00 54.91 118 GLY A O 1
ATOM 881 N N . ASP A 1 119 ? 8.113 -15.058 16.018 1.00 59.38 119 ASP A N 1
ATOM 882 C CA . ASP A 1 119 ? 7.377 -13.865 15.567 1.00 59.38 119 ASP A CA 1
ATOM 883 C C . ASP A 1 119 ? 5.917 -14.120 15.153 1.00 59.38 119 ASP A C 1
ATOM 885 O O . ASP A 1 119 ? 5.173 -13.167 14.900 1.00 59.38 119 ASP A O 1
ATOM 889 N N . ASP A 1 120 ? 5.474 -15.377 15.089 1.00 65.25 120 ASP A N 1
ATOM 890 C CA . ASP A 1 120 ? 4.136 -15.716 14.584 1.00 65.25 120 ASP A CA 1
ATOM 891 C C . ASP A 1 120 ? 3.030 -15.171 15.498 1.00 65.25 120 ASP A C 1
ATOM 893 O O . ASP A 1 120 ? 2.061 -14.573 15.026 1.00 65.25 120 ASP A O 1
ATOM 897 N N . HIS A 1 121 ? 3.226 -15.278 16.814 1.00 65.44 121 HIS A N 1
ATOM 898 C CA . HIS A 1 121 ? 2.272 -14.784 17.803 1.00 65.44 121 HIS A CA 1
ATOM 899 C C . HIS A 1 121 ? 2.193 -13.247 17.836 1.00 65.44 121 HIS A C 1
ATOM 901 O O . HIS A 1 121 ? 1.106 -12.672 17.930 1.00 65.44 121 HIS A O 1
ATOM 907 N N . TRP A 1 122 ? 3.337 -12.566 17.703 1.00 68.38 122 TRP A N 1
ATOM 908 C CA . TRP A 1 122 ? 3.387 -11.103 17.620 1.00 68.38 122 TRP A CA 1
ATOM 909 C C . TRP A 1 122 ? 2.791 -10.587 16.313 1.00 68.38 122 TRP A C 1
ATOM 911 O O . TRP A 1 122 ? 2.039 -9.617 16.325 1.00 68.38 122 TRP A O 1
ATOM 921 N N . SER A 1 123 ? 3.045 -11.274 15.198 1.00 74.50 123 SER A N 1
ATOM 922 C CA . SER A 1 123 ? 2.457 -10.945 13.897 1.00 74.50 123 SER A CA 1
ATOM 923 C C . SER A 1 123 ? 0.934 -11.076 13.909 1.00 74.50 123 SER A C 1
ATOM 925 O O . SER A 1 123 ? 0.236 -10.239 13.339 1.00 74.50 123 SER A O 1
ATOM 927 N N . GLU A 1 124 ? 0.403 -12.112 14.559 1.00 80.62 124 GLU A N 1
ATOM 928 C CA . GLU A 1 124 ? -1.039 -12.318 14.688 1.00 80.62 124 GLU A CA 1
A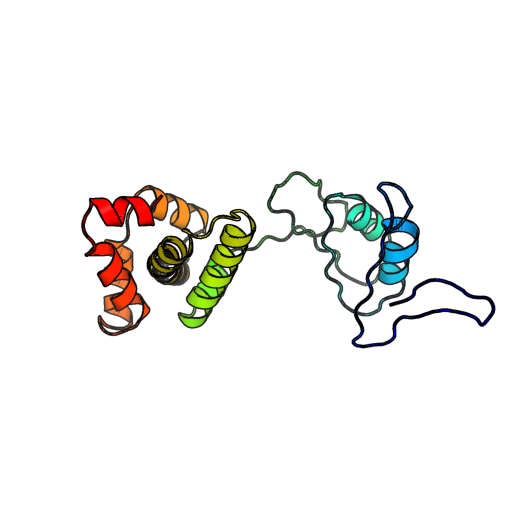TOM 929 C C . GLU A 1 124 ? -1.694 -11.206 15.519 1.00 80.62 124 GLU A C 1
ATOM 931 O O . GLU A 1 124 ? -2.682 -10.606 15.086 1.00 80.62 124 GLU A O 1
ATOM 936 N N . ARG A 1 125 ? -1.094 -10.856 16.663 1.00 82.50 125 ARG A N 1
ATOM 937 C CA . ARG A 1 125 ? -1.579 -9.769 17.525 1.00 82.50 125 ARG A CA 1
ATOM 938 C C . ARG A 1 125 ? -1.462 -8.393 16.868 1.00 82.50 125 ARG A C 1
ATOM 940 O O . ARG A 1 125 ? -2.414 -7.616 16.920 1.00 82.50 125 ARG A O 1
ATOM 947 N N . ALA A 1 126 ? -0.356 -8.117 16.178 1.00 84.88 126 ALA A N 1
ATOM 948 C CA . ALA A 1 126 ? -0.206 -6.913 15.366 1.00 84.88 126 ALA A CA 1
ATOM 949 C C . ALA A 1 126 ? -1.272 -6.860 14.260 1.00 84.88 126 ALA A C 1
ATOM 951 O O . ALA A 1 126 ? -1.840 -5.806 13.994 1.00 84.88 126 ALA A O 1
ATOM 952 N N . GLY A 1 127 ? -1.621 -8.000 13.656 1.00 89.69 127 GLY A N 1
ATOM 953 C CA . GLY A 1 127 ? -2.709 -8.092 12.684 1.00 89.69 127 GLY A CA 1
ATOM 954 C C . GLY A 1 127 ? -4.075 -7.741 13.268 1.00 89.69 127 GLY A C 1
ATOM 955 O O . GLY A 1 127 ? -4.808 -6.949 12.670 1.00 89.69 127 GLY A O 1
ATOM 956 N N . ALA A 1 128 ? -4.387 -8.287 14.446 1.00 91.19 128 ALA A N 1
ATOM 957 C CA . ALA A 1 128 ? -5.625 -8.019 15.176 1.00 91.19 128 ALA A CA 1
ATOM 958 C C . ALA A 1 128 ? -5.772 -6.545 15.591 1.00 91.19 128 ALA A C 1
ATOM 960 O O . ALA A 1 128 ? -6.894 -6.065 15.723 1.00 91.19 128 ALA A O 1
ATOM 961 N N . LEU A 1 129 ? -4.659 -5.822 15.746 1.00 93.00 129 LEU A N 1
ATOM 962 C CA . LEU A 1 129 ? -4.637 -4.388 16.029 1.00 93.00 129 LEU A CA 1
ATOM 963 C C . LEU A 1 129 ? -4.686 -3.525 14.758 1.00 93.00 129 LEU A C 1
ATOM 965 O O . LEU A 1 129 ? -5.525 -2.634 14.620 1.00 93.00 129 LEU A O 1
ATOM 969 N N . VAL A 1 130 ? -3.767 -3.769 13.822 1.00 94.50 130 VAL A N 1
ATOM 970 C CA . VAL A 1 130 ? -3.543 -2.899 12.662 1.00 94.50 130 VAL A CA 1
ATOM 971 C C . VAL A 1 130 ? -4.712 -2.971 11.689 1.00 94.50 130 VAL A C 1
ATOM 973 O O . VAL A 1 130 ? -5.099 -1.941 11.154 1.0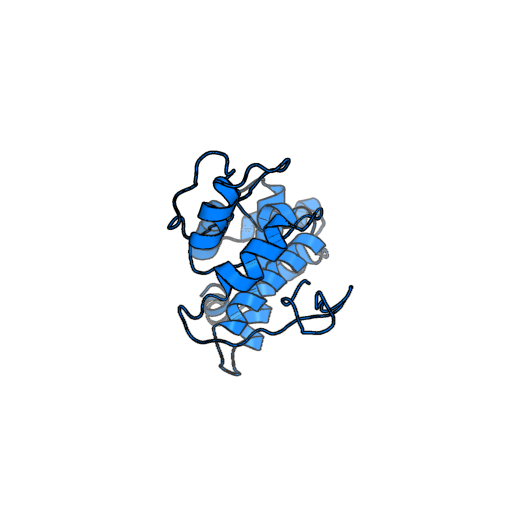0 94.50 130 VAL A O 1
ATOM 976 N N . ALA A 1 131 ? -5.322 -4.143 11.468 1.00 96.94 131 ALA A N 1
ATOM 977 C CA . ALA A 1 131 ? -6.467 -4.262 10.559 1.00 96.94 131 ALA A CA 1
ATOM 978 C C . ALA A 1 131 ? -7.661 -3.367 10.952 1.00 96.94 131 ALA A C 1
ATOM 980 O O . ALA A 1 131 ? -8.107 -2.588 10.105 1.00 96.94 131 ALA A O 1
ATOM 981 N N . PRO A 1 132 ? -8.185 -3.407 12.192 1.00 97.62 132 PRO A N 1
ATOM 982 C CA . PRO A 1 132 ? -9.302 -2.543 12.565 1.00 97.62 132 PRO A CA 1
ATOM 983 C C . PRO A 1 132 ? -8.927 -1.065 12.652 1.00 97.62 132 PRO A C 1
ATOM 985 O O . PRO A 1 132 ? -9.721 -0.237 12.212 1.00 97.62 132 PRO A O 1
ATOM 988 N N . LEU A 1 133 ? -7.722 -0.713 13.114 1.00 97.25 133 LEU A N 1
ATOM 989 C CA . LEU A 1 133 ? -7.283 0.687 13.104 1.00 97.25 133 LEU A CA 1
ATOM 990 C C . LEU A 1 133 ? -7.131 1.236 11.681 1.00 97.25 133 LEU A C 1
ATOM 992 O O . LEU A 1 133 ? -7.543 2.360 11.407 1.00 97.25 133 LEU A O 1
ATOM 996 N N . LEU A 1 134 ? -6.598 0.436 10.756 1.00 97.75 134 LEU A N 1
ATOM 997 C CA . LEU A 1 134 ? -6.483 0.802 9.347 1.00 97.75 134 LEU A CA 1
ATOM 998 C C . LEU A 1 134 ? -7.865 0.970 8.697 1.00 97.75 134 LEU A C 1
ATOM 1000 O O . LEU A 1 134 ? -8.059 1.899 7.913 1.00 97.75 134 LEU A O 1
ATOM 1004 N N . HIS A 1 135 ? -8.833 0.113 9.043 1.00 98.44 135 HIS A N 1
ATOM 1005 C CA . HIS A 1 135 ? -10.216 0.250 8.581 1.00 98.44 135 HIS A CA 1
ATOM 1006 C C . HIS A 1 135 ? -10.876 1.524 9.124 1.00 98.44 135 HIS A C 1
ATOM 1008 O O . HIS A 1 135 ? -11.462 2.283 8.355 1.00 98.44 135 HIS A O 1
ATOM 1014 N N . ALA A 1 136 ? -10.744 1.790 10.427 1.00 97.94 136 ALA A N 1
ATOM 1015 C CA . ALA A 1 136 ? -11.270 3.002 11.050 1.00 97.94 136 ALA A CA 1
ATOM 1016 C C . ALA A 1 136 ? -10.662 4.269 10.426 1.00 97.94 136 ALA A C 1
ATOM 1018 O O . ALA A 1 136 ? -11.401 5.176 10.049 1.00 97.94 136 ALA A O 1
ATOM 1019 N N . ALA A 1 137 ? -9.341 4.290 10.216 1.00 97.88 137 ALA A N 1
ATOM 1020 C CA . ALA A 1 137 ? -8.651 5.389 9.544 1.00 97.88 137 ALA A CA 1
ATOM 1021 C C . ALA A 1 137 ? -9.191 5.626 8.123 1.00 97.88 137 ALA A C 1
ATOM 1023 O O . ALA A 1 137 ? -9.431 6.764 7.732 1.00 97.88 137 ALA A O 1
ATOM 1024 N N . ALA A 1 138 ? -9.451 4.561 7.358 1.00 98.06 138 ALA A N 1
ATOM 1025 C CA . ALA A 1 138 ? -10.005 4.676 6.009 1.00 98.06 138 ALA A CA 1
ATOM 1026 C C . ALA A 1 138 ? -11.448 5.204 5.976 1.00 98.06 138 ALA A C 1
ATOM 1028 O O . ALA A 1 138 ? -11.833 5.866 5.013 1.00 98.06 138 ALA A O 1
ATOM 1029 N N . LEU A 1 139 ? -12.249 4.903 7.002 1.00 97.81 139 LEU A N 1
ATOM 1030 C CA . LEU A 1 139 ? -13.611 5.423 7.148 1.00 97.81 139 LEU A CA 1
ATOM 1031 C C . LEU A 1 139 ? -13.632 6.891 7.587 1.00 97.81 139 LEU A C 1
ATOM 1033 O O . LEU A 1 139 ? -14.559 7.610 7.228 1.00 97.81 139 LEU A O 1
ATOM 1037 N N . ALA A 1 140 ? -12.619 7.319 8.340 1.00 96.50 140 ALA A N 1
ATOM 1038 C CA . ALA A 1 140 ? -12.439 8.695 8.792 1.00 96.50 140 ALA A CA 1
ATOM 1039 C C . ALA A 1 140 ? -11.633 9.566 7.804 1.00 96.50 140 ALA A C 1
ATOM 1041 O O . ALA A 1 140 ? -11.323 10.712 8.119 1.00 96.50 140 ALA A O 1
ATOM 1042 N N . ASP A 1 141 ? -11.266 9.022 6.634 1.00 96.19 141 ASP A N 1
ATOM 1043 C CA . ASP A 1 141 ? -10.360 9.645 5.656 1.00 96.19 141 ASP A CA 1
ATOM 1044 C C . ASP A 1 141 ? -9.041 10.159 6.294 1.00 96.19 141 ASP A C 1
ATOM 1046 O O . ASP A 1 141 ? -8.447 11.151 5.864 1.00 96.19 141 ASP A O 1
ATOM 1050 N N . GLU A 1 142 ? -8.551 9.455 7.322 1.00 95.94 142 GLU A N 1
ATOM 1051 C CA . GLU A 1 142 ? -7.276 9.739 7.981 1.00 95.94 142 GLU A CA 1
ATOM 1052 C C . GLU A 1 142 ? -6.087 9.353 7.083 1.00 95.94 142 GLU A C 1
ATOM 1054 O O . GLU A 1 142 ? -6.110 8.382 6.324 1.00 95.94 142 GLU A O 1
ATOM 1059 N N . SER A 1 143 ? -4.984 10.097 7.195 1.00 95.25 143 SER A N 1
ATOM 1060 C CA . SER A 1 143 ? -3.744 9.753 6.491 1.00 95.25 143 SER A CA 1
ATOM 1061 C C . SER A 1 143 ? -3.011 8.585 7.161 1.00 95.25 143 SER A C 1
ATOM 1063 O O . SER A 1 143 ? -3.143 8.350 8.362 1.00 95.25 143 SER A O 1
ATOM 1065 N N . LEU A 1 144 ? -2.136 7.902 6.410 1.00 93.94 144 LEU A N 1
ATOM 1066 C CA . LEU A 1 144 ? -1.255 6.875 6.982 1.00 93.94 144 LEU A CA 1
ATOM 1067 C C . LEU A 1 144 ? -0.363 7.436 8.106 1.00 93.94 144 LEU A C 1
ATOM 1069 O O . LEU A 1 144 ? -0.070 6.726 9.061 1.00 93.94 144 LEU A O 1
ATOM 1073 N N . GLY A 1 145 ? 0.041 8.709 8.013 1.00 94.81 145 GLY A N 1
ATOM 1074 C CA . GLY A 1 145 ? 0.815 9.379 9.059 1.00 94.81 145 GLY A CA 1
ATOM 1075 C C . GLY A 1 145 ? 0.012 9.582 10.346 1.00 94.81 145 GLY A C 1
ATOM 1076 O O . GLY A 1 145 ? 0.523 9.312 11.428 1.00 94.81 145 GLY A O 1
ATOM 1077 N N . ALA A 1 146 ? -1.260 9.981 10.233 1.00 95.06 146 ALA A N 1
ATOM 1078 C CA . ALA A 1 146 ? -2.156 10.102 11.385 1.00 95.06 146 ALA A CA 1
ATOM 1079 C C . ALA A 1 146 ? -2.389 8.741 12.059 1.00 95.06 146 ALA A C 1
ATOM 1081 O O . ALA A 1 146 ? -2.298 8.639 13.284 1.00 95.06 146 ALA A O 1
ATOM 1082 N N . LEU A 1 147 ? -2.590 7.689 11.258 1.00 95.00 147 LEU A N 1
ATOM 1083 C CA . LEU A 1 147 ? -2.679 6.317 11.751 1.00 95.00 147 LEU A CA 1
ATOM 1084 C C . LEU A 1 147 ? -1.391 5.883 12.468 1.00 95.00 147 LEU A C 1
ATOM 1086 O O . LEU A 1 147 ? -1.472 5.329 13.559 1.00 95.00 147 LEU A O 1
ATOM 1090 N N . ALA A 1 148 ? -0.210 6.163 11.909 1.00 93.19 148 ALA A N 1
ATOM 1091 C CA . ALA A 1 148 ? 1.064 5.847 12.562 1.00 93.19 148 ALA A CA 1
ATOM 1092 C C . ALA A 1 148 ? 1.202 6.569 13.913 1.00 93.19 148 ALA A C 1
ATOM 1094 O O . ALA A 1 148 ? 1.433 5.927 14.931 1.00 93.19 148 ALA A O 1
ATOM 1095 N N . THR A 1 149 ? 0.926 7.878 13.962 1.00 94.19 149 THR A N 1
ATOM 1096 C CA . THR A 1 149 ? 0.930 8.655 15.217 1.00 94.19 149 THR A CA 1
ATOM 1097 C C . THR A 1 149 ? -0.055 8.104 16.252 1.00 94.19 149 THR A C 1
ATOM 1099 O O . THR A 1 149 ? 0.205 8.136 17.453 1.00 94.19 149 THR A O 1
ATOM 1102 N N . ARG A 1 150 ? -1.214 7.616 15.807 1.00 91.44 150 ARG A N 1
ATOM 1103 C CA . ARG A 1 150 ? -2.220 6.976 16.659 1.00 91.44 150 ARG A CA 1
ATOM 1104 C C . ARG A 1 150 ? -1.714 5.646 17.226 1.00 91.44 150 ARG A C 1
ATOM 1106 O O . ARG A 1 150 ? -1.929 5.395 18.411 1.00 91.44 150 ARG A O 1
ATOM 1113 N N . VAL A 1 151 ? -1.037 4.839 16.407 1.00 91.25 151 VAL A N 1
ATOM 1114 C CA . VAL A 1 151 ? -0.410 3.580 16.829 1.00 91.25 151 VAL A CA 1
ATOM 1115 C C . VAL A 1 151 ? 0.693 3.837 17.853 1.00 91.25 151 VAL A C 1
ATOM 1117 O O . VAL A 1 151 ? 0.649 3.260 18.937 1.00 91.25 151 VAL A O 1
ATOM 1120 N N . ASP A 1 152 ? 1.594 4.781 17.582 1.00 88.56 152 ASP A N 1
ATOM 1121 C CA . ASP A 1 152 ? 2.672 5.159 18.506 1.00 88.56 152 ASP A CA 1
ATOM 1122 C C . ASP A 1 152 ? 2.122 5.667 19.848 1.00 88.56 152 ASP A C 1
ATOM 1124 O O . ASP A 1 152 ? 2.634 5.342 20.920 1.00 88.56 152 ASP A O 1
ATOM 1128 N N . ALA A 1 153 ? 1.032 6.438 19.798 1.00 89.69 153 ALA A N 1
ATOM 1129 C CA . ALA A 1 153 ? 0.344 6.954 20.977 1.00 89.69 153 ALA A CA 1
ATOM 1130 C C . ALA A 1 153 ? -0.594 5.935 21.651 1.00 89.69 153 ALA A C 1
ATOM 1132 O O . ALA A 1 153 ? -1.235 6.287 22.641 1.00 89.69 153 ALA A O 1
ATOM 1133 N N . ARG A 1 154 ? -0.704 4.707 21.125 1.00 89.06 154 ARG A N 1
ATOM 1134 C CA . ARG A 1 154 ? -1.554 3.621 21.648 1.00 89.06 154 ARG A CA 1
ATOM 1135 C C . ARG A 1 154 ? -3.033 3.998 21.783 1.00 89.06 154 ARG A C 1
ATOM 1137 O O . ARG A 1 154 ? -3.704 3.603 22.732 1.00 89.06 154 ARG A O 1
ATOM 1144 N N . ARG A 1 155 ? -3.550 4.787 20.835 1.00 89.44 155 ARG A N 1
ATOM 1145 C CA . ARG A 1 155 ? -4.932 5.301 20.851 1.00 89.44 155 ARG A CA 1
ATOM 1146 C C . ARG A 1 155 ? -5.851 4.479 19.949 1.00 89.44 155 ARG A C 1
ATOM 1148 O O . ARG A 1 155 ? -5.779 4.594 18.728 1.00 89.44 155 ARG A O 1
ATOM 1155 N N . GLY A 1 156 ? -6.744 3.687 20.540 1.00 91.69 156 GLY A N 1
ATOM 1156 C CA . GLY A 1 156 ? -7.705 2.866 19.790 1.00 91.69 156 GLY A CA 1
ATOM 1157 C C . GLY A 1 156 ? -9.171 3.010 20.201 1.00 91.69 156 GLY A C 1
ATOM 1158 O O . GLY A 1 156 ? -10.031 2.520 19.475 1.00 91.69 156 GLY A O 1
ATOM 1159 N N . ASP A 1 157 ? -9.475 3.664 21.323 1.00 94.31 157 ASP A N 1
ATOM 1160 C CA . ASP A 1 157 ? -10.824 3.653 21.909 1.00 94.31 157 ASP A CA 1
ATOM 1161 C C . ASP A 1 157 ? -11.866 4.384 21.055 1.00 94.31 157 ASP A C 1
ATOM 1163 O O . ASP A 1 157 ? -12.979 3.897 20.869 1.00 94.31 157 ASP A O 1
ATOM 1167 N N . ASP A 1 158 ? -11.503 5.527 20.477 1.00 95.44 158 ASP A N 1
ATOM 1168 C CA . ASP A 1 158 ? -12.350 6.287 19.555 1.00 95.44 158 ASP A CA 1
ATOM 1169 C C . ASP A 1 158 ? -12.581 5.529 18.240 1.00 95.44 158 ASP A C 1
ATOM 1171 O O . ASP A 1 158 ? -13.701 5.493 17.730 1.00 95.44 158 ASP A O 1
ATOM 1175 N N . ALA A 1 159 ? -11.549 4.851 17.727 1.00 96.50 159 ALA A N 1
ATOM 1176 C CA . ALA A 1 159 ? -11.679 3.974 16.567 1.00 96.50 159 ALA A CA 1
ATOM 1177 C C . ALA A 1 159 ? -12.615 2.789 16.866 1.00 96.50 159 ALA A C 1
ATOM 1179 O O . ALA A 1 159 ? -13.470 2.456 16.044 1.00 96.50 159 ALA A O 1
ATOM 1180 N N . LEU A 1 160 ? -12.505 2.181 18.052 1.00 97.56 160 LEU A N 1
ATOM 1181 C CA . LEU A 1 160 ? -13.407 1.119 18.496 1.00 97.56 160 LEU A CA 1
ATOM 1182 C C . LEU A 1 160 ? -14.847 1.621 18.631 1.00 97.56 160 LEU A C 1
ATOM 1184 O O . LEU A 1 160 ? -15.767 0.938 18.174 1.00 97.56 160 LEU A O 1
ATOM 1188 N N . ALA A 1 161 ? -15.049 2.800 19.222 1.00 97.56 161 ALA A N 1
ATOM 1189 C CA . ALA A 1 161 ? -16.365 3.413 19.356 1.00 97.56 161 ALA A CA 1
ATOM 1190 C C . ALA A 1 161 ? -17.010 3.638 17.980 1.00 97.56 161 ALA A C 1
ATOM 1192 O O . ALA A 1 161 ? -18.127 3.177 17.756 1.00 97.56 161 ALA A O 1
ATOM 1193 N N . ALA A 1 162 ? -16.275 4.227 17.031 1.00 97.50 162 ALA A N 1
ATOM 1194 C CA . ALA A 1 162 ? -16.761 4.475 15.674 1.00 97.50 162 ALA A CA 1
ATOM 1195 C C . ALA A 1 162 ? -17.098 3.178 14.913 1.00 97.50 162 ALA A C 1
ATOM 1197 O O . ALA A 1 162 ? -18.129 3.086 14.243 1.00 97.50 162 ALA A O 1
ATOM 1198 N N . LEU A 1 163 ? -16.256 2.144 15.025 1.00 98.19 163 LEU A N 1
ATOM 1199 C CA . LEU A 1 163 ? -16.518 0.838 14.407 1.00 98.19 163 LEU A CA 1
ATOM 1200 C C . LEU A 1 163 ? -17.740 0.147 15.028 1.00 98.19 163 LEU A C 1
ATOM 1202 O O . LEU A 1 163 ? -18.549 -0.444 14.310 1.00 98.19 163 LEU A O 1
ATOM 1206 N N . THR A 1 164 ? -17.891 0.247 16.349 1.00 98.06 164 THR A N 1
ATOM 1207 C CA . THR A 1 164 ? -19.017 -0.333 17.090 1.00 98.06 164 THR A CA 1
ATOM 1208 C C . THR A 1 164 ? -20.323 0.381 16.768 1.00 98.06 164 THR A C 1
ATOM 1210 O O . THR A 1 164 ? -21.331 -0.286 16.558 1.00 98.06 164 THR A O 1
ATOM 1213 N N . GLU A 1 165 ? -20.316 1.710 16.670 1.00 98.06 165 GLU A N 1
ATOM 1214 C CA . GLU A 1 165 ? -21.479 2.496 16.250 1.00 98.06 165 GLU A CA 1
ATOM 1215 C C . GLU A 1 165 ? -21.918 2.120 14.830 1.00 98.06 165 GLU A C 1
ATOM 1217 O O . GLU A 1 165 ? -23.104 1.938 14.563 1.00 98.06 165 GLU A O 1
ATOM 1222 N N . ARG A 1 166 ? -20.954 1.945 13.920 1.00 97.62 166 ARG A N 1
ATOM 1223 C CA . ARG A 1 166 ? -21.236 1.678 12.509 1.00 97.62 166 ARG A CA 1
ATOM 1224 C C . ARG A 1 166 ? -21.705 0.251 12.223 1.00 97.62 166 ARG A C 1
ATOM 1226 O O . ARG A 1 166 ? -22.579 0.067 11.378 1.00 97.62 166 ARG A O 1
ATOM 1233 N N . TYR A 1 167 ? -21.097 -0.753 12.856 1.00 97.75 167 TYR A N 1
ATOM 1234 C CA . TYR A 1 167 ? -21.307 -2.168 12.510 1.00 97.75 167 TYR A CA 1
ATOM 1235 C C . TYR A 1 167 ? -21.804 -3.039 13.671 1.00 97.75 167 TYR A C 1
ATOM 1237 O O . TYR A 1 167 ? -22.155 -4.200 13.461 1.00 97.75 167 TYR A O 1
ATOM 1245 N N . GLY A 1 168 ? -21.832 -2.508 14.893 1.00 97.69 168 GLY A N 1
ATOM 1246 C CA . GLY A 1 168 ? -22.113 -3.259 16.113 1.00 97.69 168 GLY A CA 1
ATOM 1247 C C . GLY A 1 168 ? -20.873 -3.922 16.725 1.00 97.69 168 GLY A C 1
ATOM 1248 O O . GLY A 1 168 ? -19.830 -4.092 16.088 1.00 97.69 168 GLY A O 1
ATOM 1249 N N . ALA A 1 169 ? -20.999 -4.328 17.992 1.00 96.00 169 ALA A N 1
ATOM 1250 C CA . ALA A 1 169 ? -19.905 -4.915 18.774 1.00 96.00 169 ALA A CA 1
ATOM 1251 C C . ALA A 1 169 ? -19.469 -6.304 18.273 1.00 96.00 169 ALA A C 1
ATOM 1253 O O . ALA A 1 169 ? -18.309 -6.677 18.414 1.00 96.00 169 ALA A O 1
ATOM 1254 N N . ALA A 1 170 ? -20.389 -7.062 17.666 1.00 96.56 170 ALA A N 1
ATOM 1255 C CA . ALA A 1 170 ? -20.120 -8.405 17.152 1.00 96.56 170 ALA A CA 1
ATOM 1256 C C . ALA A 1 170 ? -19.410 -8.412 15.786 1.00 96.56 170 ALA A C 1
ATOM 1258 O O . ALA A 1 170 ? -18.955 -9.465 15.341 1.00 96.56 170 ALA A O 1
ATOM 1259 N N . HIS A 1 171 ? -19.321 -7.266 15.099 1.00 98.00 171 HIS A N 1
ATOM 1260 C CA . HIS A 1 171 ? -18.622 -7.196 13.820 1.00 98.00 171 HIS A CA 1
ATOM 1261 C C . HIS A 1 171 ? -17.120 -7.474 14.021 1.00 98.00 171 HIS A C 1
ATOM 1263 O O . HIS A 1 171 ? -16.540 -6.947 14.975 1.00 98.00 171 HIS A O 1
ATOM 1269 N N . PRO A 1 172 ? -16.451 -8.239 13.132 1.00 97.00 172 PRO A N 1
ATOM 1270 C CA . PRO A 1 172 ? -15.054 -8.631 13.327 1.00 97.00 172 PRO A CA 1
ATOM 1271 C C . PRO A 1 172 ? -14.091 -7.466 13.585 1.00 97.00 172 PRO A C 1
ATOM 1273 O O . PRO A 1 172 ? -13.211 -7.588 14.431 1.00 97.00 172 PRO A O 1
ATOM 1276 N N . SER A 1 173 ? -14.276 -6.319 12.921 1.00 96.94 173 SER A N 1
ATOM 1277 C CA . SER A 1 173 ? -13.442 -5.129 13.154 1.00 96.94 173 SER A CA 1
ATOM 1278 C C . SER A 1 173 ? -13.540 -4.602 14.591 1.00 96.94 173 SER A C 1
ATOM 1280 O O . SER A 1 173 ? -12.540 -4.186 15.166 1.00 96.94 173 SER A O 1
ATOM 1282 N N . SER A 1 174 ? -14.740 -4.623 15.175 1.00 97.00 174 SER A N 1
ATOM 1283 C CA . SER A 1 174 ? -15.006 -4.128 16.528 1.00 97.00 174 SER A CA 1
ATOM 1284 C C . SER A 1 174 ? -14.554 -5.151 17.568 1.00 97.00 174 SER A C 1
ATOM 1286 O O . SER A 1 174 ? -13.821 -4.814 18.495 1.00 97.00 174 SER A O 1
ATOM 1288 N N . ALA A 1 175 ? -14.926 -6.420 17.376 1.00 95.62 175 ALA A N 1
ATOM 1289 C CA . ALA A 1 175 ? -14.596 -7.508 18.290 1.00 95.62 175 ALA A CA 1
ATOM 1290 C C . ALA A 1 175 ? -13.078 -7.725 18.418 1.00 95.62 175 ALA A C 1
ATOM 1292 O O . ALA A 1 175 ? -12.572 -7.876 19.530 1.00 95.62 175 ALA A O 1
ATOM 1293 N N . LEU A 1 176 ? -12.337 -7.688 17.302 1.00 94.19 176 LEU A N 1
ATOM 1294 C CA . LEU A 1 176 ? -10.877 -7.834 17.315 1.00 94.19 176 LEU A CA 1
ATOM 1295 C C . LEU A 1 176 ? -10.195 -6.680 18.050 1.00 94.19 176 LEU A C 1
ATOM 1297 O O . LEU A 1 176 ? -9.376 -6.923 18.934 1.00 94.19 176 LEU A O 1
ATOM 1301 N N . LEU A 1 177 ? -10.558 -5.434 17.725 1.00 94.88 177 LEU A N 1
ATOM 1302 C CA . LEU A 1 177 ? -9.955 -4.266 18.365 1.00 94.88 177 LEU A CA 1
ATOM 1303 C C . LEU A 1 177 ? -10.274 -4.225 19.862 1.00 94.88 177 LEU A C 1
ATOM 1305 O O . LEU A 1 177 ? -9.380 -3.986 20.668 1.00 94.88 177 LEU A O 1
ATOM 1309 N N . SER A 1 178 ? -11.518 -4.529 20.240 1.00 93.94 178 SER A N 1
ATOM 1310 C CA . SER A 1 178 ? -11.920 -4.643 21.643 1.00 93.94 178 SER A CA 1
ATOM 1311 C C . SER A 1 178 ? -11.090 -5.690 22.388 1.00 93.94 178 SER A C 1
ATOM 1313 O O . SER A 1 178 ? -10.573 -5.393 23.464 1.00 93.94 178 SER A O 1
ATOM 1315 N N . GLY A 1 179 ? -10.885 -6.874 21.800 1.00 90.44 179 GLY A N 1
ATOM 1316 C CA . GLY A 1 179 ? -10.051 -7.921 22.394 1.00 90.44 179 GLY A CA 1
ATOM 1317 C C . GLY A 1 179 ? -8.599 -7.483 22.613 1.00 90.44 179 GLY A C 1
ATOM 1318 O O . GLY A 1 179 ? -8.029 -7.730 23.678 1.00 90.44 179 GLY A O 1
ATOM 1319 N N . VAL A 1 180 ? -8.006 -6.777 21.645 1.00 89.50 180 VAL A N 1
ATOM 1320 C CA . VAL A 1 180 ? -6.636 -6.256 21.781 1.00 89.50 180 VAL A CA 1
ATOM 1321 C C . VAL A 1 180 ? -6.549 -5.180 22.867 1.00 89.50 180 VAL A C 1
ATOM 1323 O O . VAL A 1 180 ? -5.652 -5.235 23.707 1.00 89.50 180 VAL A O 1
ATOM 1326 N N . LEU A 1 181 ? -7.485 -4.228 22.899 1.00 88.00 181 LEU A N 1
ATOM 1327 C CA . LEU A 1 181 ? -7.492 -3.154 23.900 1.00 88.00 181 LEU A CA 1
ATOM 1328 C C . LEU A 1 181 ? -7.756 -3.679 25.321 1.00 88.00 181 LEU A C 1
ATOM 1330 O O . LEU A 1 181 ? -7.190 -3.163 26.281 1.00 88.00 181 LEU A O 1
ATOM 1334 N N . ALA A 1 182 ? -8.542 -4.750 25.457 1.00 84.00 182 ALA A N 1
ATOM 1335 C CA . ALA A 1 182 ? -8.814 -5.405 26.735 1.00 84.00 182 ALA A CA 1
ATOM 1336 C C . ALA A 1 182 ? -7.653 -6.280 27.256 1.00 84.00 182 ALA A C 1
ATOM 1338 O O . ALA A 1 182 ? -7.675 -6.692 28.414 1.00 84.00 182 ALA A O 1
ATOM 1339 N N . THR A 1 183 ? -6.635 -6.569 26.436 1.00 79.00 183 THR A N 1
ATOM 1340 C CA . THR A 1 183 ? -5.486 -7.408 26.829 1.00 79.00 183 THR A CA 1
ATOM 1341 C C . THR A 1 183 ? -4.652 -6.722 27.923 1.00 79.00 183 THR A C 1
ATOM 1343 O O . THR A 1 183 ? -4.467 -5.512 27.856 1.00 79.00 183 THR A O 1
ATOM 1346 N N . GLU A 1 184 ? -4.142 -7.464 28.916 1.00 57.50 184 GLU A N 1
ATOM 1347 C CA . GLU A 1 184 ? -3.312 -6.979 30.045 1.00 57.50 184 GLU A CA 1
ATOM 1348 C C . GLU A 1 184 ? -2.160 -6.046 29.616 1.00 57.50 184 GLU A C 1
ATOM 1350 O O . GLU A 1 184 ? -1.518 -6.280 28.592 1.00 57.50 184 GLU A O 1
ATOM 1355 N N . GLU A 1 185 ? -1.848 -5.009 30.404 1.00 59.00 185 GLU A N 1
ATOM 1356 C CA . GLU A 1 185 ? -0.960 -3.888 30.009 1.00 59.00 185 GLU A CA 1
ATOM 1357 C C . GLU A 1 185 ? 0.447 -4.350 29.582 1.00 59.00 185 GLU A C 1
ATOM 1359 O O . GLU A 1 185 ? 1.063 -3.792 28.665 1.00 59.00 185 GLU A O 1
ATOM 1364 N N . ARG A 1 186 ? 0.943 -5.421 30.214 1.00 53.47 186 ARG A N 1
ATOM 1365 C CA . ARG A 1 186 ? 2.260 -6.006 29.930 1.00 53.47 186 ARG A CA 1
ATOM 1366 C C . ARG A 1 186 ? 2.301 -6.744 28.589 1.00 53.47 186 ARG A C 1
ATOM 1368 O O . ARG A 1 186 ? 3.314 -6.678 27.899 1.00 53.47 1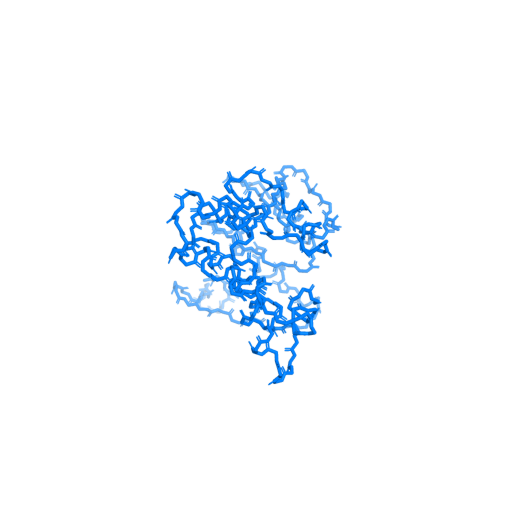86 ARG A O 1
ATOM 1375 N N . GLU A 1 187 ? 1.211 -7.405 28.205 1.00 59.12 187 GLU A N 1
ATOM 1376 C CA . GLU A 1 187 ? 1.076 -8.066 26.899 1.00 59.12 187 GLU A CA 1
ATOM 1377 C C . GLU A 1 187 ? 0.705 -7.062 25.806 1.00 59.12 187 GLU A C 1
ATOM 1379 O O . GLU A 1 187 ? 1.283 -7.087 24.722 1.00 59.12 187 GLU A O 1
ATOM 1384 N N . ARG A 1 188 ? -0.173 -6.105 26.125 1.00 57.22 188 ARG A N 1
ATOM 1385 C CA . ARG A 1 188 ? -0.551 -4.982 25.264 1.00 57.22 188 ARG A CA 1
ATOM 1386 C C . ARG A 1 188 ? 0.680 -4.200 24.817 1.00 57.22 188 ARG A C 1
ATOM 1388 O O . ARG A 1 188 ? 0.823 -3.913 23.633 1.00 57.22 188 ARG A O 1
ATOM 1395 N N . SER A 1 189 ? 1.612 -3.932 25.733 1.00 60.88 189 SER A N 1
ATOM 1396 C CA . SER A 1 189 ? 2.841 -3.192 25.438 1.00 60.88 189 SER A CA 1
ATOM 1397 C C . SER A 1 189 ? 3.740 -3.813 24.373 1.00 60.88 189 SER A C 1
ATOM 1399 O O . SER A 1 189 ? 4.453 -3.058 23.718 1.00 60.88 189 SER A O 1
ATOM 1401 N N . GLY A 1 190 ? 3.694 -5.133 24.178 1.00 60.81 190 GLY A N 1
ATOM 1402 C CA . GLY A 1 190 ? 4.435 -5.793 23.103 1.00 60.81 190 GLY A CA 1
ATOM 1403 C C . GLY A 1 190 ? 3.700 -5.814 21.758 1.00 60.81 190 GLY A C 1
ATOM 1404 O O . GLY A 1 190 ? 4.344 -5.973 20.734 1.00 60.81 190 GLY A O 1
ATOM 1405 N N . ILE A 1 191 ? 2.373 -5.628 21.737 1.00 60.53 191 ILE A N 1
ATOM 1406 C CA . ILE A 1 191 ? 1.574 -5.588 20.494 1.00 60.53 191 ILE A CA 1
ATOM 1407 C C . ILE A 1 191 ? 1.759 -4.249 19.770 1.00 60.53 191 ILE A C 1
ATOM 1409 O O . ILE A 1 191 ? 1.729 -4.192 18.544 1.00 60.53 191 ILE A O 1
ATOM 1413 N N . TRP A 1 192 ? 1.938 -3.173 20.541 1.00 62.53 192 TRP A N 1
ATOM 1414 C CA . TRP A 1 192 ? 2.203 -1.828 20.022 1.00 62.53 192 TRP A CA 1
ATOM 1415 C C . TRP A 1 192 ? 3.685 -1.567 19.701 1.00 62.53 192 TRP A C 1
ATOM 1417 O O . TRP A 1 192 ? 3.990 -0.491 19.193 1.00 62.53 192 TRP A O 1
ATOM 1427 N N . SER A 1 193 ? 4.599 -2.478 20.064 1.00 56.06 193 SER A N 1
ATOM 1428 C CA . SER A 1 193 ? 6.052 -2.329 19.861 1.00 56.06 193 SER A CA 1
ATOM 1429 C C . SER A 1 193 ? 6.524 -2.961 18.557 1.00 56.06 193 SER A C 1
ATOM 1431 O O . SER A 1 193 ? 7.623 -2.547 18.122 1.00 56.06 193 SER A O 1
#

Radius of gyration: 22.45 Å; chains: 1; bounding box: 50×35×65 Å

Secondary structure (DSSP, 8-state):
-EEEEETTEEEE--TT--------TTSSHIIIIIHHHHHH--S------SSSHHHHHHHHS--SS-EEEE-TT--SPPPTTEEEE---HHHHTTSHHHHHHHHHHHHHHHHHH---TT-HHHHHHHHHHHHHHHHHHHHTT--HHHHHHHHHTT--HHHHHHHHHHH-TTSHHHHHHHHHHHS-HHHHHHH--

Foldseek 3Di:
DWDQADPVGTDDPDPPDDDDDDDDPPPCCCPRPVQVCVLPDPDDDDDDDPDCVNVQSVQPDPDDDAAEDEDPPPPHDADPRHHYDYDDLLQLLCDLVSLLVSLVVVLVVVCVVPVDPPCPVLSVLLSLARSLLSNLCSVVVHGPVRSLVCLLVVHCPVSLVVCCVVPNCPPSSNVSNVVLVPDDPVVNVSSSD

Organism: NCBI:txid410659